Protein AF-A0A374NC74-F1 (afdb_monomer)

Mean predicted aligned error: 6.75 Å

Radius of gyration: 23.45 Å; Cα contacts (8 Å, |Δi|>4): 595; chains: 1; bounding box: 51×46×62 Å

Nearest PDB structures (foldseek):
  7z67-assembly1_A  TM=4.096E-01  e=2.623E+00  Arabidopsis thaliana
  4net-assembly2_B  TM=4.843E-01  e=3.697E+00  Acinetobacter baumannii
  7ns9-assembly1_A  TM=3.893E-01  e=3.491E+00  Sulfolobus acidocaldarius DSM 639
  4kr1-assembly1_A  TM=3.783E-01  e=2.941E+00  Saccharomyces cerevisiae S288C
  2y8f-assembly1_A  TM=3.890E-01  e=3.697E+00  Homo sapiens

Foldseek 3Di:
DDDPDDDPDPPPDPQKDKAWFDVSVLVLLLVVLVQQLPDPDQEAKFWDWPDDCPVVVPDPPSLVSNLVSLVSCVVVVHAYEYEDQLPDDLVSLVVVCVSCVVVVVSVRYFYWYAPDRPDQFKIWIWMADQQKIKIKIDGHVGRRGIMIMIGRDNVVSVVSVVVSVVVSVNIGGQWDKDFLVNLVVLVVVLQVCLPDDFEKEKEDLAFDLLLQDPVLLVVLCVVQVPDPVVSVVSVVVSVVVNVSVVSNLVHAAYEYEYADDDPVRCVVPWDFDLCLSNQDADTRTDDPVSRVVSVVSRVVVCVVRVRYHYDYDNDDPDNFWMWMAGPLAWIWIWGSHPRTMIIIGGPRSSNVSVVPDPDDDDDD

pLDDT: mean 88.92, std 13.49, range [28.23, 98.69]

Solvent-accessible surface area (backbone atoms only — not comparable to full-atom values): 20085 Å² total; per-residue (Å²): 136,86,82,80,81,74,82,92,64,90,78,77,68,70,58,53,50,81,30,65,15,54,72,31,47,57,50,50,52,51,51,50,38,51,43,42,57,74,38,91,58,75,52,55,31,41,35,38,49,62,58,81,57,69,76,53,65,69,41,93,55,53,56,61,56,48,51,51,38,51,51,47,35,52,73,73,65,32,40,34,40,39,39,40,62,78,94,54,59,70,69,58,50,49,58,46,48,69,64,43,52,70,55,43,68,69,73,42,46,50,52,24,26,60,86,64,80,79,58,86,57,61,28,45,32,42,37,31,35,72,46,29,25,36,40,32,42,30,43,58,97,39,51,65,72,16,43,31,41,40,35,51,44,68,71,58,32,52,53,48,42,54,54,48,51,57,51,51,72,65,34,40,75,51,48,50,78,39,42,71,94,35,51,67,64,50,53,51,50,59,60,59,49,42,78,55,90,53,50,31,43,30,44,36,49,46,80,63,64,62,41,51,51,71,69,59,50,50,55,43,39,57,76,60,67,54,53,72,69,61,49,50,54,53,50,55,48,37,55,51,48,31,53,43,50,52,52,30,46,73,82,31,42,40,38,41,30,36,56,71,74,54,73,69,54,35,71,77,50,73,55,44,62,72,42,30,87,77,48,54,73,72,86,44,56,57,53,75,69,56,46,51,55,39,49,51,39,39,60,50,48,38,78,72,34,91,37,40,44,77,46,87,35,86,71,65,77,41,79,47,40,29,40,40,33,38,63,100,61,36,30,39,42,32,31,48,48,70,70,32,39,34,39,40,30,60,48,65,70,62,37,51,50,65,76,66,58,75,84,67,90,66,91,126

Sequence (364 aa):
MIELKVPTAPFQFPGSKNYFGLKEMMNSELDFLKATVLSKSQEDVIMYSDMPIEEMAKDSDFPKKWMFGMACMLKKGLHLHQIHQIDRPFAEMMLGLESWIPMYMTGQISPYYLKESTGQTFMHLLKVSGAAALQGEAIYGHHTQGRYYLTKHKTEISYYKEMAELLLEKASPLMEIFRGNAAIPYHAFLQADTKTNGKRYHILSALPLHTLNSSLLEDILNQNQINKEDAQKIKAYIDKKSAQIQQILSHDMITEEFPILSKEEFSRFPIALPLSDIFYEKNIYYTWEMYKQHLESTLNYEKIHQNYCIKQNQQSAFRNIQIRIHEKKWVLVSKNRTPAIHFLIRHPKMRNAFENIIIPIVEF

Organism: NCBI:txid39488

Structure (mmCIF, N/CA/C/O backbone):
data_AF-A0A374NC74-F1
#
_entry.id   AF-A0A374NC74-F1
#
loop_
_atom_site.group_PDB
_atom_site.id
_atom_site.type_symbol
_atom_site.label_atom_id
_atom_site.label_alt_id
_atom_site.label_comp_id
_atom_site.label_asym_id
_atom_site.label_entity_id
_atom_site.label_seq_id
_atom_site.pdbx_PDB_ins_code
_atom_site.Cartn_x
_atom_site.Cartn_y
_atom_site.Cartn_z
_atom_site.occupancy
_atom_site.B_iso_or_equiv
_atom_site.auth_seq_id
_atom_site.auth_comp_id
_atom_site.auth_asym_id
_atom_site.auth_atom_id
_atom_site.pdbx_PDB_model_num
ATOM 1 N N . MET A 1 1 ? 26.696 24.970 2.485 1.00 35.53 1 MET A N 1
ATOM 2 C CA . MET A 1 1 ? 26.101 25.042 1.134 1.00 35.53 1 MET A CA 1
ATOM 3 C C . MET A 1 1 ? 27.016 24.277 0.199 1.00 35.53 1 MET A C 1
ATOM 5 O O . MET A 1 1 ? 28.166 24.667 0.075 1.00 35.53 1 MET A O 1
ATOM 9 N N . ILE A 1 2 ? 26.563 23.152 -0.354 1.00 34.91 2 ILE A N 1
ATOM 10 C CA . ILE A 1 2 ? 27.331 22.408 -1.360 1.00 34.91 2 ILE A CA 1
ATOM 11 C C . ILE A 1 2 ? 26.842 22.906 -2.717 1.00 34.91 2 ILE A C 1
ATOM 13 O O . ILE A 1 2 ? 25.676 22.732 -3.067 1.00 34.91 2 ILE A O 1
ATOM 17 N N . GLU A 1 3 ? 27.722 23.601 -3.424 1.00 34.88 3 GLU A N 1
ATOM 18 C CA . GLU A 1 3 ? 27.471 24.185 -4.735 1.00 34.88 3 GLU A CA 1
ATOM 19 C C . GLU A 1 3 ? 27.446 23.058 -5.784 1.00 34.88 3 GLU A C 1
ATOM 21 O O . GLU A 1 3 ? 28.474 22.489 -6.153 1.00 34.88 3 GLU A O 1
ATOM 26 N N . LEU A 1 4 ? 26.248 22.670 -6.227 1.00 37.00 4 LEU A N 1
ATOM 27 C CA . LEU A 1 4 ? 26.061 21.697 -7.304 1.00 37.00 4 LEU A CA 1
ATOM 28 C C . LEU A 1 4 ? 26.409 22.362 -8.641 1.00 37.00 4 LEU A C 1
ATOM 30 O O . LEU A 1 4 ? 25.586 23.062 -9.230 1.00 37.00 4 LEU A O 1
ATOM 34 N N . LYS A 1 5 ? 27.631 22.135 -9.136 1.00 40.09 5 LYS A N 1
ATOM 35 C CA . LYS A 1 5 ? 28.013 22.510 -10.504 1.00 40.09 5 LYS A CA 1
ATOM 36 C C . LYS A 1 5 ? 27.177 21.712 -11.506 1.00 40.09 5 LYS A C 1
ATOM 38 O O . LYS A 1 5 ? 27.385 20.514 -11.693 1.00 40.09 5 LYS A O 1
ATOM 43 N N . VAL A 1 6 ? 26.240 22.392 -12.159 1.00 46.38 6 VAL A N 1
ATOM 44 C CA . VAL A 1 6 ? 25.500 21.868 -13.311 1.00 46.38 6 VAL A CA 1
ATOM 45 C C . VAL A 1 6 ? 26.457 21.826 -14.512 1.00 46.38 6 VAL A C 1
ATOM 47 O O . VAL A 1 6 ? 27.043 22.859 -14.837 1.00 46.38 6 VAL A O 1
ATOM 50 N N . PRO A 1 7 ? 26.656 20.676 -15.184 1.00 48.62 7 PRO A N 1
ATOM 51 C CA . PRO A 1 7 ? 27.497 20.614 -16.376 1.00 48.62 7 PRO A CA 1
ATOM 52 C C . PRO A 1 7 ? 26.884 21.435 -17.521 1.00 48.62 7 PRO A C 1
ATOM 54 O O . PRO A 1 7 ? 25.725 21.236 -17.878 1.00 48.62 7 PRO A O 1
ATOM 57 N N . THR A 1 8 ? 27.668 22.340 -18.109 1.00 50.34 8 THR A N 1
ATOM 58 C CA . THR A 1 8 ? 27.262 23.310 -19.148 1.00 50.34 8 THR A CA 1
ATOM 59 C C . THR A 1 8 ? 27.652 22.915 -20.583 1.00 50.34 8 THR A C 1
ATOM 61 O O . THR A 1 8 ? 27.642 23.757 -21.475 1.00 50.34 8 THR A O 1
ATOM 64 N N . ALA A 1 9 ? 27.951 21.640 -20.850 1.00 45.94 9 ALA A N 1
ATOM 65 C CA . ALA A 1 9 ? 28.202 21.124 -22.204 1.00 45.94 9 ALA A CA 1
ATOM 66 C C . ALA A 1 9 ? 27.127 20.095 -22.603 1.00 45.94 9 ALA A C 1
ATOM 68 O O . ALA A 1 9 ? 26.648 19.367 -21.726 1.00 45.94 9 ALA A O 1
ATOM 69 N N . PRO A 1 10 ? 26.739 19.984 -23.891 1.00 44.69 10 PRO A N 1
ATOM 70 C CA . PRO A 1 10 ? 25.761 18.995 -24.316 1.00 44.69 10 PRO A CA 1
ATOM 71 C C . PRO A 1 10 ? 26.399 17.607 -24.233 1.00 44.69 10 PRO A C 1
ATOM 73 O O . PRO A 1 10 ? 27.037 17.137 -25.170 1.00 44.69 10 PRO A O 1
ATOM 76 N N . PHE A 1 11 ? 26.238 16.931 -23.097 1.00 46.72 11 PHE A N 1
ATOM 77 C CA . PHE A 1 11 ? 26.475 15.497 -23.020 1.00 46.72 11 PHE A CA 1
ATOM 78 C C . PHE A 1 11 ? 25.430 14.812 -23.907 1.00 46.72 11 PHE A C 1
ATOM 80 O O . PHE A 1 11 ? 24.295 14.578 -23.485 1.00 46.72 11 PHE A O 1
ATOM 87 N N . GLN A 1 12 ? 25.797 14.500 -25.151 1.00 49.44 12 GLN A N 1
ATOM 88 C CA . GLN A 1 12 ? 25.076 13.496 -25.922 1.00 49.44 12 GLN A CA 1
ATOM 89 C C . GLN A 1 12 ? 25.346 12.149 -25.255 1.00 49.44 12 GLN A C 1
ATOM 91 O O . GLN A 1 12 ? 26.359 11.498 -25.493 1.00 49.44 12 GLN A O 1
ATOM 96 N N . PHE A 1 13 ? 24.443 11.749 -24.362 1.00 53.69 13 PHE A N 1
ATOM 97 C CA . PHE A 1 13 ? 24.359 10.349 -23.975 1.00 53.69 13 PHE A CA 1
ATOM 98 C C . PHE A 1 13 ? 24.120 9.526 -25.247 1.00 53.69 13 PHE A C 1
ATOM 100 O O . PHE A 1 13 ? 23.326 9.968 -26.084 1.00 53.69 13 PHE A O 1
ATOM 107 N N . PRO A 1 14 ? 24.768 8.359 -25.405 1.00 69.12 14 PRO A N 1
ATOM 108 C CA . PRO A 1 14 ? 24.503 7.501 -26.549 1.00 69.12 14 PRO A CA 1
ATOM 109 C C . PRO A 1 14 ? 22.994 7.230 -26.640 1.00 69.12 14 PRO A C 1
ATOM 111 O O . PRO A 1 14 ? 22.316 7.073 -25.618 1.00 69.12 14 PRO A O 1
ATOM 114 N N . GLY A 1 15 ? 22.464 7.264 -27.867 1.00 85.62 15 GLY A N 1
ATOM 115 C CA . GLY A 1 15 ? 21.032 7.097 -28.132 1.00 85.62 15 GLY A CA 1
ATOM 116 C C . GLY A 1 15 ? 20.505 5.733 -27.681 1.00 85.62 15 GLY A C 1
ATOM 117 O O . GLY A 1 15 ? 19.337 5.625 -27.320 1.00 85.62 15 GLY A O 1
ATOM 118 N N . SER A 1 16 ? 21.387 4.735 -27.601 1.00 93.88 16 SER A N 1
ATOM 119 C CA . SER A 1 16 ? 21.132 3.422 -27.020 1.00 93.88 16 SER A CA 1
ATOM 120 C C . SER A 1 16 ? 22.354 2.870 -26.277 1.00 93.88 16 SER A C 1
ATOM 122 O O . SER A 1 16 ? 23.475 3.354 -26.456 1.00 93.88 16 SER A O 1
ATOM 124 N N . LYS A 1 17 ? 22.156 1.861 -25.423 1.00 96.94 17 LYS A N 1
ATOM 125 C CA . LYS A 1 17 ? 23.233 1.132 -24.738 1.00 96.94 17 LYS A CA 1
ATOM 126 C C . LYS A 1 17 ? 22.804 -0.301 -24.409 1.00 96.94 17 LYS A C 1
ATOM 128 O O . LYS A 1 17 ? 21.696 -0.517 -23.927 1.00 96.94 17 LYS A O 1
ATOM 133 N N . ASN A 1 18 ? 23.706 -1.260 -24.634 1.00 97.00 18 ASN A N 1
ATOM 134 C CA . ASN A 1 18 ? 23.571 -2.636 -24.149 1.00 97.00 18 ASN A CA 1
ATOM 135 C C . ASN A 1 18 ? 24.323 -2.814 -22.822 1.00 97.00 18 ASN A C 1
ATOM 137 O O . ASN A 1 18 ? 25.400 -2.250 -22.622 1.00 97.00 18 ASN A O 1
ATOM 141 N N . TYR A 1 19 ? 23.749 -3.627 -21.949 1.00 97.12 19 TYR A N 1
ATOM 142 C CA . TYR A 1 19 ? 24.188 -3.947 -20.598 1.00 97.12 19 TYR A CA 1
ATOM 143 C C . TYR A 1 19 ? 24.186 -5.472 -20.464 1.00 97.12 19 TYR A C 1
ATOM 145 O O . TYR A 1 19 ? 23.255 -6.126 -20.937 1.00 97.12 19 TYR A O 1
ATOM 153 N N . PHE A 1 20 ? 25.212 -6.041 -19.830 1.00 96.50 20 PHE A N 1
ATOM 154 C CA . PHE A 1 20 ? 25.378 -7.491 -19.720 1.00 96.50 20 PHE A CA 1
ATOM 155 C C . PHE A 1 20 ? 25.641 -7.912 -18.274 1.00 96.50 20 PHE A C 1
ATOM 157 O O . PHE A 1 20 ? 26.571 -7.428 -17.627 1.00 96.50 20 PHE A O 1
ATOM 164 N N . GLY A 1 21 ? 24.823 -8.840 -17.788 1.00 94.06 21 GLY A N 1
ATOM 165 C CA . GLY A 1 21 ? 24.894 -9.402 -16.446 1.00 94.06 21 GLY A CA 1
ATOM 166 C C . GLY A 1 21 ? 24.289 -8.532 -15.343 1.00 94.06 21 GLY A C 1
ATOM 167 O O . GLY A 1 21 ? 23.806 -7.423 -15.567 1.00 94.06 21 GLY A O 1
ATOM 168 N N . LEU A 1 22 ? 24.302 -9.067 -14.119 1.00 90.12 22 LEU A N 1
ATOM 169 C CA . LEU A 1 22 ? 23.530 -8.547 -12.983 1.00 90.12 22 LEU A CA 1
ATOM 170 C C . LEU A 1 22 ? 23.907 -7.108 -12.587 1.00 90.12 22 LEU A C 1
ATOM 172 O O . LEU A 1 22 ? 23.036 -6.272 -12.359 1.00 90.12 22 LEU A O 1
ATOM 176 N N . LYS A 1 23 ? 25.206 -6.792 -12.526 1.00 91.88 23 LYS A N 1
ATOM 177 C CA . LYS A 1 23 ? 25.661 -5.438 -12.170 1.00 91.88 23 LYS A CA 1
ATOM 178 C C . LYS A 1 23 ? 25.217 -4.405 -13.204 1.00 91.88 23 LYS A C 1
ATOM 180 O O . LYS A 1 23 ? 24.776 -3.314 -12.851 1.00 91.88 23 LYS A O 1
ATOM 185 N N . GLU A 1 24 ? 25.301 -4.758 -14.482 1.00 94.12 24 GLU A N 1
ATOM 186 C CA . GLU A 1 24 ? 24.885 -3.864 -15.555 1.00 94.12 24 GLU A CA 1
ATOM 187 C C . GLU A 1 24 ? 23.358 -3.784 -15.683 1.00 94.12 24 GLU A C 1
ATOM 189 O O . GLU A 1 24 ? 22.857 -2.727 -16.055 1.00 94.12 24 GLU A O 1
ATOM 194 N N . MET A 1 25 ? 22.601 -4.810 -15.272 1.00 93.62 25 MET A N 1
ATOM 195 C CA . MET A 1 25 ? 21.148 -4.698 -15.086 1.00 93.62 25 MET A CA 1
ATOM 196 C C . MET A 1 25 ? 20.804 -3.560 -14.119 1.00 93.62 25 MET A C 1
ATOM 198 O O . MET A 1 25 ? 20.012 -2.681 -14.459 1.00 93.62 25 MET A O 1
ATOM 202 N N . MET A 1 26 ? 21.441 -3.531 -12.943 1.00 94.62 26 MET A N 1
ATOM 203 C CA . MET A 1 26 ? 21.246 -2.468 -11.951 1.00 94.62 26 MET A CA 1
ATOM 204 C C . MET A 1 26 ? 21.615 -1.089 -12.515 1.00 94.62 26 MET A C 1
ATOM 206 O O . MET A 1 26 ? 20.884 -0.119 -12.323 1.00 94.62 26 MET A O 1
ATOM 210 N N . ASN A 1 27 ? 22.709 -0.987 -13.272 1.00 95.69 27 ASN A N 1
ATOM 211 C CA . ASN A 1 27 ? 23.073 0.268 -13.937 1.00 95.69 27 ASN A CA 1
ATOM 212 C C . ASN A 1 27 ? 22.037 0.686 -14.996 1.00 95.69 27 ASN A C 1
ATOM 214 O O . ASN A 1 27 ? 21.715 1.869 -15.094 1.00 95.69 27 ASN A O 1
ATOM 218 N N . SER A 1 28 ? 21.480 -0.266 -15.749 1.00 96.56 28 SER A N 1
ATOM 219 C CA . SER A 1 28 ? 20.457 0.000 -16.769 1.00 96.56 28 SER A CA 1
ATOM 220 C C . SER A 1 28 ? 19.153 0.536 -16.166 1.00 96.56 28 SER A C 1
ATOM 222 O O . SER A 1 28 ? 18.576 1.488 -16.691 1.00 96.56 28 SER A O 1
ATOM 224 N N . GLU A 1 29 ? 18.747 0.003 -15.011 1.00 96.88 29 GLU A N 1
ATOM 225 C CA . GLU A 1 29 ? 17.622 0.484 -14.202 1.00 96.88 29 GLU A CA 1
ATOM 226 C C . GLU A 1 29 ? 17.827 1.946 -13.779 1.00 96.88 29 GLU A C 1
ATOM 228 O O . GLU A 1 29 ? 16.956 2.795 -13.979 1.00 96.88 29 GLU A O 1
ATOM 233 N N . LEU A 1 30 ? 19.010 2.275 -13.246 1.00 97.25 30 LEU A N 1
ATOM 234 C CA . LEU A 1 30 ? 19.334 3.642 -12.827 1.00 97.25 30 LEU A CA 1
ATOM 235 C C . LEU A 1 30 ? 19.409 4.613 -14.014 1.00 97.25 30 LEU A C 1
ATOM 237 O O . LEU A 1 30 ? 18.946 5.752 -13.906 1.00 97.25 30 LEU A O 1
ATOM 241 N N . ASP A 1 31 ? 19.950 4.176 -15.152 1.00 97.69 31 ASP A N 1
ATOM 242 C CA . ASP A 1 31 ? 20.018 4.987 -16.369 1.00 97.69 31 ASP A CA 1
ATOM 243 C C . ASP A 1 31 ? 18.621 5.244 -16.966 1.00 97.69 31 ASP A C 1
ATOM 245 O O . ASP A 1 31 ? 18.346 6.365 -17.413 1.00 97.69 31 ASP A O 1
ATOM 249 N N . PHE A 1 32 ? 17.712 4.262 -16.910 1.00 98.38 32 PHE A N 1
ATOM 250 C CA . PHE A 1 32 ? 16.302 4.431 -17.277 1.00 98.38 32 PHE A CA 1
ATOM 251 C C . PHE A 1 32 ? 15.594 5.452 -16.376 1.00 98.38 32 PHE A C 1
ATOM 253 O O . PHE A 1 32 ? 14.960 6.389 -16.877 1.00 98.38 32 PHE A O 1
ATOM 260 N N . LEU A 1 33 ? 15.744 5.323 -15.051 1.00 97.81 33 LEU A N 1
ATOM 261 C CA . LEU A 1 33 ? 15.176 6.266 -14.080 1.00 97.81 33 LEU A CA 1
ATOM 262 C C . LEU A 1 33 ? 15.699 7.684 -14.333 1.00 97.81 33 LEU A C 1
ATOM 264 O O . LEU A 1 33 ? 14.922 8.634 -14.431 1.00 97.81 33 LEU A O 1
ATOM 268 N N . LYS A 1 34 ? 17.014 7.832 -14.521 1.00 97.19 34 LYS A N 1
ATOM 269 C CA . LYS A 1 34 ? 17.653 9.119 -14.814 1.00 97.19 34 LYS A CA 1
ATOM 270 C C . LYS A 1 34 ? 17.132 9.737 -16.112 1.00 97.19 34 LYS A C 1
ATOM 272 O O . LYS A 1 34 ? 16.822 10.928 -16.128 1.00 97.19 34 LYS A O 1
ATOM 277 N N . ALA A 1 35 ? 17.018 8.959 -17.188 1.00 97.12 35 ALA A N 1
ATOM 278 C CA . ALA A 1 35 ? 16.490 9.442 -18.465 1.00 97.12 35 ALA A CA 1
ATOM 279 C C . ALA A 1 35 ? 15.035 9.925 -18.337 1.00 97.12 35 ALA A C 1
ATOM 281 O O . ALA A 1 35 ? 14.690 10.998 -18.837 1.00 97.12 35 ALA A O 1
ATOM 282 N N . THR A 1 36 ? 14.210 9.169 -17.616 1.00 97.75 36 THR A N 1
ATOM 283 C CA . THR A 1 36 ? 12.792 9.475 -17.393 1.00 97.75 36 THR A CA 1
ATOM 284 C C . THR A 1 36 ? 12.602 10.729 -16.533 1.00 97.75 36 THR A C 1
ATOM 286 O O . THR A 1 36 ? 11.820 11.620 -16.883 1.00 97.75 36 THR A O 1
ATOM 289 N N . VAL A 1 37 ? 13.361 10.852 -15.440 1.00 97.06 37 VAL A N 1
ATOM 290 C CA . VAL A 1 37 ? 13.286 11.995 -14.517 1.00 97.06 37 VAL A CA 1
ATOM 291 C C . VAL A 1 37 ? 13.775 13.289 -15.173 1.00 97.06 37 VAL A C 1
ATOM 293 O O . VAL A 1 37 ? 13.119 14.318 -15.030 1.00 97.06 37 VAL A O 1
ATOM 296 N N . LEU A 1 38 ? 14.890 13.254 -15.913 1.00 95.12 38 LEU A N 1
ATOM 297 C CA . LEU A 1 38 ? 15.486 14.453 -16.526 1.00 95.12 38 LEU A CA 1
ATOM 298 C C . LEU A 1 38 ? 14.753 14.938 -17.786 1.00 95.12 38 LEU A C 1
ATOM 300 O O . LEU A 1 38 ? 14.958 16.071 -18.221 1.00 95.12 38 LEU A O 1
ATOM 304 N N . SER A 1 39 ? 13.922 14.093 -18.396 1.00 95.81 39 SER A N 1
ATOM 305 C CA . SER A 1 39 ? 13.136 14.464 -19.572 1.00 95.81 39 SER A CA 1
ATOM 306 C C . SER A 1 39 ? 12.041 15.483 -19.241 1.00 95.81 39 SER A C 1
ATOM 308 O O . SER A 1 39 ? 11.555 15.553 -18.115 1.00 95.81 39 SER A O 1
ATOM 310 N N . LYS A 1 40 ? 11.588 16.234 -20.252 1.00 94.81 40 LYS A N 1
ATOM 311 C CA . LYS A 1 40 ? 10.403 17.103 -20.157 1.00 94.81 40 LYS A CA 1
ATOM 312 C C . LYS A 1 40 ? 9.077 16.351 -20.323 1.00 94.81 40 LYS A C 1
ATOM 314 O O . LYS A 1 40 ? 8.037 16.934 -20.043 1.00 94.81 40 LYS A O 1
ATOM 319 N N . SER A 1 41 ? 9.102 15.099 -20.795 1.00 96.06 41 SER A N 1
ATOM 320 C CA . SER A 1 41 ? 7.875 14.313 -20.991 1.00 96.06 41 SER A CA 1
ATOM 321 C C . SER A 1 41 ? 7.160 14.074 -19.658 1.00 96.06 41 SER A C 1
ATOM 323 O O . SER A 1 41 ? 7.822 13.831 -18.645 1.00 96.06 41 SER A O 1
ATOM 325 N N . GLN A 1 42 ? 5.830 14.156 -19.692 1.00 96.44 42 GLN A N 1
ATOM 326 C CA . GLN A 1 42 ? 4.914 13.868 -18.584 1.00 96.44 42 GLN A CA 1
ATOM 327 C C . GLN A 1 42 ? 4.040 12.640 -18.868 1.00 96.44 42 GLN A C 1
ATOM 329 O O . GLN A 1 42 ? 3.015 12.450 -18.226 1.00 96.44 42 GLN A O 1
ATOM 334 N N . GLU A 1 43 ? 4.411 11.840 -19.869 1.00 97.38 43 GLU A N 1
ATOM 335 C CA . GLU A 1 43 ? 3.706 10.598 -20.171 1.00 97.38 43 GLU A CA 1
ATOM 336 C C . GLU A 1 43 ? 3.885 9.574 -19.049 1.00 97.38 43 GLU A C 1
ATOM 338 O O . GLU A 1 43 ? 4.958 9.490 -18.439 1.00 97.38 43 GLU A O 1
ATOM 343 N N . ASP A 1 44 ? 2.840 8.778 -18.834 1.00 97.62 44 ASP A N 1
ATOM 344 C CA . ASP A 1 44 ? 2.839 7.647 -17.914 1.00 97.62 44 ASP A CA 1
ATOM 345 C C . ASP A 1 44 ? 3.997 6.681 -18.193 1.00 97.62 44 ASP A C 1
ATOM 347 O O . ASP A 1 44 ? 4.502 6.552 -19.315 1.00 97.62 44 ASP A O 1
ATOM 351 N N . VAL A 1 45 ? 4.401 5.964 -17.148 1.00 98.62 45 VAL A N 1
ATOM 352 C CA . VAL A 1 45 ? 5.443 4.941 -17.225 1.00 98.62 45 VAL A CA 1
ATOM 353 C C . VAL A 1 45 ? 4.805 3.573 -17.038 1.00 98.62 45 VAL A C 1
ATOM 355 O O . VAL A 1 45 ? 4.116 3.348 -16.044 1.00 98.62 45 VAL A O 1
ATOM 358 N N . ILE A 1 46 ? 5.068 2.641 -17.949 1.00 98.69 46 ILE A N 1
ATOM 359 C CA . ILE A 1 46 ? 4.644 1.241 -17.819 1.00 98.69 46 ILE A CA 1
ATOM 360 C C . ILE A 1 46 ? 5.873 0.400 -17.490 1.00 98.69 46 ILE A C 1
ATOM 362 O O . ILE A 1 46 ? 6.911 0.524 -18.143 1.00 98.69 46 ILE A O 1
ATOM 366 N N . MET A 1 47 ? 5.777 -0.438 -16.460 1.00 97.94 47 MET A N 1
ATOM 367 C CA . MET A 1 47 ? 6.884 -1.262 -15.983 1.00 97.94 47 MET A CA 1
ATOM 368 C C . MET A 1 47 ? 6.443 -2.700 -15.740 1.00 97.94 47 MET A C 1
ATOM 370 O O . MET A 1 47 ? 5.455 -2.952 -15.056 1.00 97.94 47 MET A O 1
ATOM 374 N N . TYR A 1 48 ? 7.244 -3.638 -16.223 1.00 95.81 48 TYR A N 1
ATOM 375 C CA . TYR A 1 48 ? 7.138 -5.067 -15.982 1.00 95.81 48 TYR A CA 1
ATOM 376 C C . TYR A 1 48 ? 8.536 -5.656 -15.767 1.00 95.81 48 TYR A C 1
ATOM 378 O O . TYR A 1 48 ? 9.500 -5.265 -16.432 1.00 95.81 48 TYR A O 1
ATOM 386 N N . SER A 1 49 ? 8.649 -6.586 -14.822 1.00 91.69 49 SER A N 1
ATOM 387 C CA . SER A 1 49 ? 9.852 -7.395 -14.637 1.00 91.69 49 SER A CA 1
ATOM 388 C C . SER A 1 49 ? 9.517 -8.681 -13.884 1.00 91.69 49 SER A C 1
ATOM 390 O O . SER A 1 49 ? 8.977 -8.643 -12.771 1.00 91.69 49 SER A O 1
ATOM 392 N N . ASP A 1 50 ? 9.880 -9.817 -14.467 1.00 89.31 50 ASP A N 1
ATOM 393 C CA . ASP A 1 50 ? 9.949 -11.113 -13.779 1.00 89.31 50 ASP A CA 1
ATOM 394 C C . ASP A 1 50 ? 11.400 -11.478 -13.397 1.00 89.31 50 ASP A C 1
ATOM 396 O O . ASP A 1 50 ? 11.655 -12.572 -12.897 1.00 89.31 50 ASP A O 1
ATOM 400 N N . MET A 1 51 ? 12.343 -10.534 -13.538 1.00 87.69 51 MET A N 1
ATOM 401 C CA . MET A 1 51 ? 13.729 -10.721 -13.106 1.00 87.69 51 MET A CA 1
ATOM 402 C C . MET A 1 51 ? 13.809 -10.914 -11.574 1.00 87.69 51 MET A C 1
ATOM 404 O O . MET A 1 51 ? 12.992 -10.335 -10.835 1.00 87.69 51 MET A O 1
ATOM 408 N N . PRO A 1 52 ? 14.776 -11.701 -11.060 1.00 79.38 52 PRO A N 1
ATOM 409 C CA . PRO A 1 52 ? 14.960 -11.911 -9.625 1.00 79.38 52 PRO A CA 1
ATOM 410 C C . PRO A 1 52 ? 15.399 -10.624 -8.924 1.00 79.38 52 PRO A C 1
ATOM 412 O O . PRO A 1 52 ? 16.331 -9.955 -9.372 1.00 79.38 52 PRO A O 1
ATOM 415 N N . ILE A 1 53 ? 14.744 -10.292 -7.811 1.00 78.38 53 ILE A N 1
ATOM 416 C CA . ILE A 1 53 ? 15.030 -9.069 -7.041 1.00 78.38 53 ILE A CA 1
ATOM 417 C C . ILE A 1 53 ? 15.945 -9.317 -5.837 1.00 78.38 53 ILE A C 1
ATOM 419 O O . ILE A 1 53 ? 16.574 -8.376 -5.359 1.00 78.38 53 ILE A O 1
ATOM 423 N N . GLU A 1 54 ? 16.060 -10.563 -5.361 1.00 78.75 54 GLU A N 1
ATOM 424 C CA . GLU A 1 54 ? 16.845 -10.899 -4.162 1.00 78.75 54 GLU A CA 1
ATOM 425 C C . GLU A 1 54 ? 18.319 -10.521 -4.314 1.00 78.75 54 GLU A C 1
ATOM 427 O O . GLU A 1 54 ? 18.892 -9.885 -3.434 1.00 78.75 54 GLU A O 1
ATOM 432 N N . GLU A 1 55 ? 18.934 -10.853 -5.453 1.00 79.56 55 GLU A N 1
ATOM 433 C CA . GLU A 1 55 ? 20.344 -10.536 -5.700 1.00 79.56 55 GLU A CA 1
ATOM 434 C C . GLU A 1 55 ? 20.591 -9.025 -5.825 1.00 79.56 55 GLU A C 1
ATOM 436 O O . GLU A 1 55 ? 21.635 -8.532 -5.407 1.00 79.56 55 GLU A O 1
ATOM 441 N N . MET A 1 56 ? 19.617 -8.264 -6.337 1.00 81.38 56 MET A N 1
ATOM 442 C CA . MET A 1 56 ? 19.696 -6.798 -6.398 1.00 81.38 56 MET A CA 1
ATOM 443 C C . MET A 1 56 ? 19.554 -6.170 -5.007 1.00 81.38 56 MET A C 1
ATOM 445 O O . MET A 1 56 ? 20.183 -5.154 -4.718 1.00 81.38 56 MET A O 1
ATOM 449 N N . ALA A 1 57 ? 18.729 -6.769 -4.143 1.00 80.56 57 ALA A N 1
ATOM 450 C CA . ALA A 1 57 ? 18.497 -6.301 -2.780 1.00 80.56 57 ALA A CA 1
ATOM 451 C C . ALA A 1 57 ? 19.720 -6.488 -1.864 1.00 80.56 57 ALA A C 1
ATOM 453 O O . ALA A 1 57 ? 19.834 -5.787 -0.860 1.00 80.56 57 ALA A O 1
ATOM 454 N N . LYS A 1 58 ? 20.647 -7.394 -2.212 1.00 85.38 58 LYS A N 1
ATOM 455 C CA . LYS A 1 58 ? 21.921 -7.587 -1.495 1.00 85.38 58 LYS A CA 1
ATOM 456 C C . LYS A 1 58 ? 22.930 -6.458 -1.735 1.00 85.38 58 LYS A C 1
ATOM 458 O O . LYS A 1 58 ? 23.865 -6.313 -0.949 1.00 85.38 58 LYS A O 1
ATOM 463 N N . ASP A 1 59 ? 22.777 -5.673 -2.801 1.00 89.38 59 ASP A N 1
ATOM 464 C CA . ASP A 1 59 ? 23.633 -4.511 -3.045 1.00 89.38 59 ASP A CA 1
ATOM 465 C C . ASP A 1 59 ? 23.303 -3.390 -2.043 1.00 89.38 59 ASP A C 1
ATOM 467 O O . ASP A 1 59 ? 22.147 -3.010 -1.856 1.00 89.38 59 ASP A O 1
ATOM 471 N N . SER A 1 60 ? 24.322 -2.839 -1.381 1.00 87.62 60 SER A N 1
ATOM 472 C CA . SER A 1 60 ? 24.144 -1.864 -0.295 1.00 87.62 60 SER A CA 1
ATOM 473 C C . SER A 1 60 ? 23.647 -0.485 -0.753 1.00 87.62 60 SER A C 1
ATOM 475 O O . SER A 1 60 ? 23.162 0.314 0.062 1.00 87.62 60 SER A O 1
ATOM 477 N N . ASP A 1 61 ? 23.804 -0.185 -2.041 1.00 91.12 61 ASP A N 1
ATOM 478 C CA . ASP A 1 61 ? 23.630 1.137 -2.635 1.00 91.12 61 ASP A CA 1
ATOM 479 C C . ASP A 1 61 ? 22.453 1.191 -3.609 1.00 91.12 61 ASP A C 1
ATOM 481 O O . ASP A 1 61 ? 21.731 2.195 -3.665 1.00 91.12 61 ASP A O 1
ATOM 485 N N . PHE A 1 62 ? 22.280 0.144 -4.412 1.00 91.62 62 PHE A N 1
ATOM 486 C CA . PHE A 1 62 ? 21.312 0.111 -5.498 1.00 91.62 62 PHE A CA 1
ATOM 487 C C . PHE A 1 62 ? 19.869 0.340 -5.021 1.00 91.62 62 PHE A C 1
ATOM 489 O O . PHE A 1 62 ? 19.241 1.251 -5.568 1.00 91.62 62 PHE A O 1
ATOM 496 N N . PRO A 1 63 ? 19.343 -0.340 -3.977 1.00 88.19 63 PRO A N 1
ATOM 497 C CA . PRO A 1 63 ? 17.973 -0.117 -3.510 1.00 88.19 63 PRO A CA 1
ATOM 498 C C . PRO A 1 63 ? 17.700 1.343 -3.128 1.00 88.19 63 PRO A C 1
ATOM 500 O O . PRO A 1 63 ? 16.646 1.888 -3.455 1.00 88.19 63 PRO A O 1
ATOM 503 N N . LYS A 1 64 ? 18.679 2.025 -2.515 1.00 89.81 64 LYS A N 1
ATOM 504 C CA . LYS A 1 64 ? 18.567 3.445 -2.133 1.00 89.81 64 LYS A CA 1
ATOM 505 C C . LYS A 1 64 ? 18.497 4.350 -3.363 1.00 89.81 64 LYS A C 1
ATOM 507 O O . LYS A 1 64 ? 17.656 5.246 -3.424 1.00 89.81 64 LYS A O 1
ATOM 512 N N . LYS A 1 65 ? 19.362 4.112 -4.355 1.00 94.06 65 LYS A N 1
ATOM 513 C CA . LYS A 1 65 ? 19.395 4.878 -5.616 1.00 94.06 65 LYS A CA 1
ATOM 514 C C . LYS A 1 65 ? 18.133 4.641 -6.446 1.00 94.06 65 LYS A C 1
ATOM 516 O O . LYS A 1 65 ? 17.572 5.593 -6.986 1.00 94.06 65 LYS A O 1
ATOM 521 N N . TRP A 1 66 ? 17.669 3.396 -6.505 1.00 93.19 66 TRP A N 1
ATOM 522 C CA . TRP A 1 66 ? 16.447 3.013 -7.202 1.00 93.19 66 TRP A CA 1
ATOM 523 C C . TRP A 1 66 ? 15.216 3.659 -6.557 1.00 93.19 66 TRP A C 1
ATOM 525 O O . TRP A 1 66 ? 14.450 4.338 -7.241 1.00 93.19 66 TRP A O 1
ATOM 535 N N . MET A 1 67 ? 15.088 3.566 -5.227 1.00 90.25 67 MET A N 1
ATOM 536 C CA . MET A 1 67 ? 14.007 4.205 -4.468 1.00 90.25 67 MET A CA 1
ATOM 537 C C . MET A 1 67 ? 14.004 5.727 -4.652 1.00 90.25 67 MET A C 1
ATOM 539 O O . MET A 1 67 ? 12.951 6.330 -4.854 1.00 90.25 67 MET A O 1
ATOM 543 N N . PHE A 1 68 ? 15.181 6.360 -4.648 1.00 92.25 68 PHE A N 1
ATOM 544 C CA . PHE A 1 68 ? 15.305 7.788 -4.934 1.00 92.25 68 PHE A CA 1
ATOM 545 C C . PHE A 1 68 ? 14.815 8.139 -6.347 1.00 92.25 68 PHE A C 1
ATOM 547 O O . PHE A 1 68 ? 14.051 9.090 -6.510 1.00 92.25 68 PHE A O 1
ATOM 554 N N . GLY A 1 69 ? 15.193 7.360 -7.365 1.00 95.00 69 GLY A N 1
ATOM 555 C CA . GLY A 1 69 ? 14.728 7.568 -8.738 1.00 95.00 69 GLY A CA 1
ATOM 556 C C . GLY A 1 69 ? 13.212 7.408 -8.886 1.00 95.00 69 GLY A C 1
ATOM 557 O O . GLY A 1 69 ? 12.567 8.261 -9.498 1.00 95.00 69 GLY A O 1
ATOM 558 N N . MET A 1 70 ? 12.629 6.384 -8.259 1.00 94.62 70 MET A N 1
ATOM 559 C CA . MET A 1 70 ? 11.175 6.198 -8.176 1.00 94.62 70 MET A CA 1
ATOM 560 C C . MET A 1 70 ? 10.489 7.396 -7.514 1.00 94.62 70 MET A C 1
ATOM 562 O O . MET A 1 70 ? 9.562 7.973 -8.083 1.00 94.62 70 MET A O 1
ATOM 566 N N . ALA A 1 71 ? 10.989 7.843 -6.359 1.00 92.06 71 ALA A N 1
ATOM 567 C CA . ALA A 1 71 ? 10.470 9.021 -5.670 1.00 92.06 71 ALA A CA 1
ATOM 568 C C . ALA A 1 71 ? 10.567 10.291 -6.533 1.00 92.06 71 ALA A C 1
ATOM 570 O O . ALA A 1 71 ? 9.653 11.115 -6.511 1.00 92.06 71 ALA A O 1
ATOM 571 N N . CYS A 1 72 ? 11.627 10.452 -7.331 1.00 95.25 72 CYS A N 1
ATOM 572 C CA . CYS A 1 72 ? 11.743 11.550 -8.290 1.00 95.25 72 CYS A CA 1
ATOM 573 C C . CYS A 1 72 ? 10.688 11.485 -9.405 1.00 95.25 72 CYS A C 1
ATOM 575 O O . CYS A 1 72 ? 10.147 12.533 -9.757 1.00 95.25 72 CYS A O 1
ATOM 577 N N . MET A 1 73 ? 10.361 10.299 -9.935 1.00 95.81 73 MET A N 1
ATOM 578 C CA . MET A 1 73 ? 9.275 10.143 -10.918 1.00 95.81 73 MET A CA 1
ATOM 579 C C . MET A 1 73 ? 7.918 10.535 -10.319 1.00 95.81 73 MET A C 1
ATOM 581 O O . MET A 1 73 ? 7.191 11.328 -10.915 1.00 95.81 73 MET A O 1
ATOM 585 N N . LEU A 1 74 ? 7.626 10.075 -9.099 1.00 93.81 74 LEU A N 1
ATOM 586 C CA . LEU A 1 74 ? 6.394 10.421 -8.377 1.00 93.81 74 LEU A CA 1
ATOM 587 C C . LEU A 1 74 ? 6.345 11.913 -8.006 1.00 93.81 74 LEU A C 1
ATOM 589 O O . LEU A 1 74 ? 5.300 12.553 -8.063 1.00 93.81 74 LEU A O 1
ATOM 593 N N . LYS A 1 75 ? 7.482 12.520 -7.643 1.00 93.00 75 LYS A N 1
ATOM 594 C CA . LYS A 1 75 ? 7.564 13.964 -7.364 1.00 93.00 75 LYS A CA 1
ATOM 595 C C . LYS A 1 75 ? 7.353 14.803 -8.625 1.00 93.00 75 LYS A C 1
ATOM 597 O O . LYS A 1 75 ? 6.825 15.908 -8.538 1.00 93.00 75 LYS A O 1
ATOM 602 N N . LYS A 1 76 ? 7.776 14.291 -9.782 1.00 94.25 76 LYS A N 1
ATOM 603 C CA . LYS A 1 76 ? 7.548 14.915 -11.089 1.00 94.25 76 LYS A CA 1
ATOM 604 C C . LYS A 1 76 ? 6.070 14.866 -11.515 1.00 94.25 76 LYS A C 1
ATOM 606 O O . LYS A 1 76 ? 5.683 15.661 -12.366 1.00 94.25 76 LYS A O 1
ATOM 611 N N . GLY A 1 77 ? 5.259 14.012 -10.885 1.00 94.81 77 GLY A N 1
ATOM 612 C CA . GLY A 1 77 ? 3.833 13.850 -11.174 1.00 94.81 77 GLY A CA 1
ATOM 613 C C . GLY A 1 77 ? 3.532 12.755 -12.198 1.00 94.81 77 GLY A C 1
ATOM 614 O O . GLY A 1 77 ? 2.440 12.752 -12.759 1.00 94.81 77 GLY A O 1
ATOM 615 N N . LEU A 1 78 ? 4.494 11.867 -12.479 1.00 97.25 78 LEU A N 1
ATOM 616 C CA . LEU A 1 78 ? 4.297 10.764 -13.417 1.00 97.25 78 LEU A CA 1
ATOM 617 C C . LEU A 1 78 ? 3.425 9.680 -12.786 1.00 97.25 78 LEU A C 1
ATOM 619 O O . LEU A 1 78 ? 3.699 9.235 -11.667 1.00 97.25 78 LEU A O 1
ATOM 623 N N . HIS A 1 79 ? 2.435 9.198 -13.536 1.00 97.12 79 HIS A N 1
ATOM 624 C CA . HIS A 1 79 ? 1.681 8.014 -13.147 1.00 97.12 79 HIS A CA 1
ATOM 625 C C . HIS A 1 79 ? 2.410 6.746 -13.606 1.00 97.12 79 HIS A C 1
ATOM 627 O O . HIS A 1 79 ? 2.908 6.664 -14.730 1.00 97.12 79 HIS A O 1
ATOM 633 N N . LEU A 1 80 ? 2.503 5.756 -12.719 1.00 97.50 80 LEU A N 1
ATOM 634 C CA . LEU A 1 80 ? 3.220 4.505 -12.959 1.00 97.50 80 LEU A CA 1
ATOM 635 C C . LEU A 1 80 ? 2.236 3.330 -13.025 1.00 97.50 80 LEU A C 1
ATOM 637 O O . LEU A 1 80 ? 1.551 3.025 -12.047 1.00 97.50 80 LEU A O 1
ATOM 641 N N . HIS A 1 81 ? 2.208 2.612 -14.143 1.00 97.62 81 HIS A N 1
ATOM 642 C CA . HIS A 1 81 ? 1.536 1.317 -14.269 1.00 97.62 81 HIS A CA 1
ATOM 643 C C . HIS A 1 81 ? 2.560 0.213 -14.014 1.00 97.62 81 HIS A C 1
ATOM 645 O O . HIS A 1 81 ? 3.417 -0.062 -14.853 1.00 97.62 81 HIS A O 1
ATOM 651 N N . GLN A 1 82 ? 2.504 -0.404 -12.835 1.00 96.06 82 GLN A N 1
ATOM 652 C CA . GLN A 1 82 ? 3.440 -1.456 -12.440 1.00 96.06 82 GLN A CA 1
ATOM 653 C C . GLN A 1 82 ? 2.774 -2.826 -12.568 1.00 96.06 82 GLN A C 1
ATOM 655 O O . GLN A 1 82 ? 1.886 -3.162 -11.789 1.00 96.06 82 GLN A O 1
ATOM 660 N N . ILE A 1 83 ? 3.239 -3.640 -13.509 1.00 95.19 83 ILE A N 1
ATOM 661 C CA . ILE A 1 83 ? 2.818 -5.028 -13.696 1.00 95.19 83 ILE A CA 1
ATOM 662 C C . ILE A 1 83 ? 3.772 -5.921 -12.894 1.00 95.19 83 ILE A C 1
ATOM 664 O O . ILE A 1 83 ? 4.979 -5.949 -13.141 1.00 95.19 83 ILE A O 1
ATOM 668 N N . HIS A 1 84 ? 3.243 -6.619 -11.894 1.00 90.06 84 HIS A N 1
ATOM 669 C CA . HIS A 1 84 ? 4.000 -7.506 -11.013 1.00 90.06 84 HIS A CA 1
ATOM 670 C C . HIS A 1 84 ? 3.963 -8.943 -11.503 1.00 90.06 84 HIS A C 1
ATOM 672 O O . HIS A 1 84 ? 2.893 -9.469 -11.815 1.00 90.06 84 HIS A O 1
ATOM 678 N N . GLN A 1 85 ? 5.119 -9.603 -11.452 1.00 85.75 85 GLN A N 1
ATOM 679 C CA . GLN A 1 85 ? 5.163 -11.056 -11.375 1.00 85.75 85 GLN A CA 1
ATOM 680 C C . GLN A 1 85 ? 4.902 -11.470 -9.925 1.00 85.75 85 GLN A C 1
ATOM 682 O O . GLN A 1 85 ? 5.715 -11.187 -9.043 1.00 85.75 85 GLN A O 1
ATOM 687 N N . ILE A 1 86 ? 3.756 -12.099 -9.678 1.00 81.44 86 ILE A N 1
ATOM 688 C CA . ILE A 1 86 ? 3.293 -12.483 -8.333 1.00 81.44 86 ILE A CA 1
ATOM 689 C C . ILE A 1 86 ? 3.623 -13.936 -7.979 1.00 81.44 86 ILE A C 1
ATOM 691 O O . ILE A 1 86 ? 3.472 -14.348 -6.827 1.00 81.44 86 ILE A O 1
ATOM 695 N N . ASP A 1 87 ? 4.098 -14.710 -8.955 1.00 78.69 87 ASP A N 1
ATOM 696 C CA . ASP A 1 87 ? 4.584 -16.079 -8.782 1.00 78.69 87 ASP A CA 1
ATOM 697 C C . ASP A 1 87 ? 6.018 -16.089 -8.233 1.00 78.69 87 ASP A C 1
ATOM 699 O O . ASP A 1 87 ? 6.912 -16.731 -8.777 1.00 78.69 87 ASP A O 1
ATOM 703 N N . ARG A 1 88 ? 6.244 -15.345 -7.148 1.00 75.06 88 ARG A N 1
ATOM 704 C CA . ARG A 1 88 ? 7.543 -15.234 -6.480 1.00 75.06 88 ARG A CA 1
ATOM 705 C C . ARG A 1 88 ? 7.565 -16.027 -5.171 1.00 75.06 88 ARG A C 1
ATOM 707 O O . ARG A 1 88 ? 6.502 -16.235 -4.573 1.00 75.06 88 ARG A O 1
ATOM 714 N N . PRO A 1 89 ? 8.752 -16.450 -4.698 1.00 75.94 89 PRO A N 1
ATOM 715 C CA . PRO A 1 89 ? 8.916 -16.966 -3.344 1.00 75.94 89 PRO A CA 1
ATOM 716 C C . PRO A 1 89 ? 8.344 -16.000 -2.297 1.00 75.94 89 PRO A C 1
ATOM 718 O O . PRO A 1 89 ? 8.351 -14.783 -2.480 1.00 75.94 89 PRO A O 1
ATOM 721 N N . PHE A 1 90 ? 7.860 -16.536 -1.175 1.00 68.94 90 PHE A N 1
ATOM 722 C CA . PHE A 1 90 ? 7.237 -15.735 -0.111 1.00 68.94 90 PHE A CA 1
ATOM 723 C C . PHE A 1 90 ? 8.155 -14.609 0.400 1.00 68.94 90 PHE A C 1
ATOM 725 O O . PHE A 1 90 ? 7.695 -13.486 0.591 1.00 68.94 90 PHE A O 1
ATOM 732 N N . ALA A 1 91 ? 9.455 -14.886 0.560 1.00 68.38 91 ALA A N 1
ATOM 733 C CA . ALA A 1 91 ? 10.442 -13.900 1.001 1.00 68.38 91 ALA A CA 1
ATOM 734 C C . ALA A 1 91 ? 10.553 -12.703 0.033 1.00 68.38 91 ALA A C 1
ATOM 736 O O . ALA A 1 91 ? 10.494 -11.554 0.469 1.00 68.38 91 ALA A O 1
ATOM 737 N N . GLU A 1 92 ? 10.613 -12.953 -1.281 1.00 70.12 92 GLU A N 1
ATOM 738 C CA . GLU A 1 92 ? 10.588 -11.895 -2.304 1.00 70.12 92 GLU A CA 1
ATOM 739 C C . GLU A 1 92 ? 9.301 -11.073 -2.264 1.00 70.12 92 GLU A C 1
ATOM 741 O O . GLU A 1 92 ? 9.330 -9.847 -2.391 1.00 70.12 92 GLU A O 1
ATOM 746 N N . MET A 1 93 ? 8.158 -11.741 -2.087 1.00 73.31 93 MET A N 1
ATOM 747 C CA . MET A 1 93 ? 6.862 -11.070 -2.009 1.00 73.31 93 MET A CA 1
ATOM 748 C C . MET A 1 93 ? 6.809 -10.112 -0.819 1.00 73.31 93 MET A C 1
ATOM 750 O O . MET A 1 93 ? 6.277 -9.008 -0.949 1.00 73.31 93 MET A O 1
ATOM 754 N N . MET A 1 94 ? 7.408 -10.503 0.307 1.00 69.06 94 MET A N 1
ATOM 755 C CA . MET A 1 94 ? 7.481 -9.656 1.489 1.00 69.06 94 MET A CA 1
ATOM 756 C C . MET A 1 94 ? 8.359 -8.420 1.287 1.00 69.06 94 MET A C 1
ATOM 758 O O . MET A 1 94 ? 7.896 -7.308 1.544 1.00 69.06 94 MET A O 1
ATOM 762 N N . LEU A 1 95 ? 9.563 -8.586 0.730 1.00 67.38 95 LEU A N 1
ATOM 763 C CA . LEU A 1 95 ? 10.447 -7.463 0.377 1.00 67.38 95 LEU A CA 1
ATOM 764 C C . LEU A 1 95 ? 9.770 -6.484 -0.594 1.00 67.38 95 LEU A C 1
ATOM 766 O O . LEU A 1 95 ? 9.886 -5.258 -0.467 1.00 67.38 95 LEU A O 1
ATOM 770 N N . GLY A 1 96 ? 9.026 -7.030 -1.561 1.00 71.25 96 GLY A N 1
ATOM 771 C CA . GLY A 1 96 ? 8.209 -6.251 -2.482 1.00 71.25 96 GLY A CA 1
ATOM 772 C C . GLY A 1 96 ? 7.136 -5.447 -1.748 1.00 71.25 96 GLY A C 1
ATOM 773 O O . GLY A 1 96 ? 7.037 -4.235 -1.935 1.00 71.25 96 GLY A O 1
ATOM 774 N N . LEU A 1 97 ? 6.347 -6.088 -0.886 1.00 69.44 97 LEU A N 1
ATOM 775 C CA . LEU A 1 97 ? 5.302 -5.412 -0.117 1.00 69.44 97 LEU A CA 1
ATOM 776 C C . LEU A 1 97 ? 5.853 -4.250 0.717 1.00 69.44 97 LEU A C 1
ATOM 778 O O . LEU A 1 97 ? 5.312 -3.146 0.637 1.00 69.44 97 LEU A O 1
ATOM 782 N N . GLU A 1 98 ? 6.948 -4.457 1.443 1.00 68.81 98 GLU A N 1
ATOM 783 C CA . GLU A 1 98 ? 7.586 -3.417 2.261 1.00 68.81 98 GLU A CA 1
ATOM 784 C C . GLU A 1 98 ? 8.022 -2.204 1.431 1.00 68.81 98 GLU A C 1
ATOM 786 O O . GLU A 1 98 ? 7.759 -1.059 1.804 1.00 68.81 98 GLU A O 1
ATOM 791 N N . SER A 1 99 ? 8.629 -2.451 0.269 1.00 72.56 99 SER A N 1
ATOM 792 C CA . SER A 1 99 ? 9.137 -1.391 -0.607 1.00 72.56 99 SER A CA 1
ATOM 793 C C . SE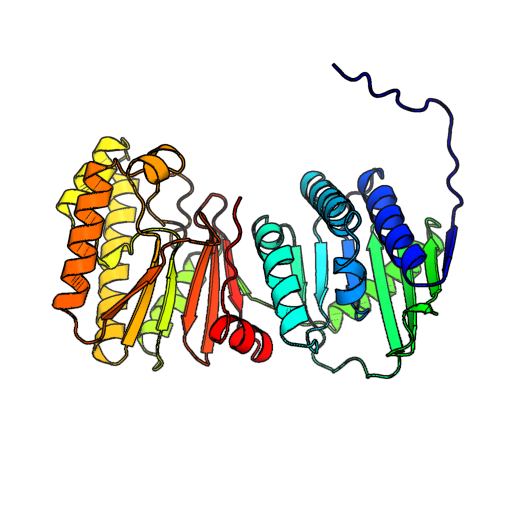R A 1 99 ? 8.018 -0.633 -1.324 1.00 72.56 99 SER A C 1
ATOM 795 O O . SER A 1 99 ? 8.088 0.586 -1.495 1.00 72.56 99 SER A O 1
ATOM 797 N N . TRP A 1 100 ? 6.976 -1.341 -1.764 1.00 81.00 100 TRP A N 1
ATOM 798 C CA . TRP A 1 100 ? 5.940 -0.775 -2.625 1.00 81.00 100 TRP A CA 1
ATOM 799 C C . TRP A 1 100 ? 4.780 -0.137 -1.866 1.00 81.00 100 TRP A C 1
ATOM 801 O O . TRP A 1 100 ? 4.215 0.833 -2.376 1.00 81.00 100 TRP A O 1
ATOM 811 N N . ILE A 1 101 ? 4.432 -0.619 -0.663 1.00 78.50 101 ILE A N 1
ATOM 812 C CA . ILE A 1 101 ? 3.306 -0.074 0.113 1.00 78.50 101 ILE A CA 1
ATOM 813 C C . ILE A 1 101 ? 3.422 1.454 0.257 1.00 78.50 101 ILE A C 1
ATOM 815 O O . ILE A 1 101 ? 2.490 2.135 -0.174 1.00 78.50 101 ILE A O 1
ATOM 819 N N . PRO A 1 102 ? 4.533 2.039 0.754 1.00 77.81 102 PRO A N 1
ATOM 820 C CA . PRO A 1 102 ? 4.647 3.493 0.890 1.00 77.81 102 PRO A CA 1
ATOM 821 C C . PRO A 1 102 ? 4.504 4.246 -0.439 1.00 77.81 102 PRO A C 1
ATOM 823 O O . PRO A 1 102 ? 3.935 5.338 -0.471 1.00 77.81 102 PRO A O 1
ATOM 826 N N . MET A 1 103 ? 4.974 3.661 -1.544 1.00 84.06 103 MET A N 1
ATOM 827 C CA . MET A 1 103 ? 4.867 4.271 -2.868 1.00 84.06 103 MET A CA 1
ATOM 828 C C . MET A 1 103 ? 3.433 4.232 -3.407 1.00 84.06 103 MET A C 1
ATOM 830 O O . MET A 1 103 ? 2.964 5.238 -3.943 1.00 84.06 103 MET A O 1
ATOM 834 N N . TYR A 1 104 ? 2.688 3.138 -3.207 1.00 85.81 104 TYR A N 1
ATOM 835 C CA . TYR A 1 104 ? 1.264 3.083 -3.565 1.00 85.81 104 TYR A CA 1
ATOM 836 C C . TYR A 1 104 ? 0.466 4.167 -2.843 1.00 85.81 104 TYR A C 1
ATOM 838 O O . TYR A 1 104 ? -0.395 4.808 -3.445 1.00 85.81 104 TYR A O 1
ATOM 846 N N . MET A 1 105 ? 0.819 4.466 -1.589 1.00 82.62 105 MET A N 1
ATOM 847 C CA . MET A 1 105 ? 0.180 5.506 -0.771 1.00 82.62 105 MET A CA 1
ATOM 848 C C . MET A 1 105 ? 0.330 6.942 -1.320 1.00 82.62 105 MET A C 1
ATOM 850 O O . MET A 1 105 ? -0.231 7.880 -0.737 1.00 82.62 105 MET A O 1
ATOM 854 N N . THR A 1 106 ? 1.072 7.144 -2.416 1.00 83.62 106 THR A N 1
ATOM 855 C CA . THR A 1 106 ? 1.088 8.405 -3.182 1.00 83.62 106 THR A CA 1
ATOM 856 C C . THR A 1 106 ? -0.128 8.568 -4.094 1.00 83.62 106 THR A C 1
ATOM 858 O O . THR A 1 106 ? -0.439 9.686 -4.494 1.00 83.62 106 THR A O 1
ATOM 861 N N . GLY A 1 107 ? -0.816 7.474 -4.438 1.00 85.69 107 GLY A N 1
ATOM 862 C CA . GLY A 1 107 ? -1.907 7.476 -5.411 1.00 85.69 107 GLY A CA 1
ATOM 863 C C . GLY A 1 107 ? -1.454 7.667 -6.866 1.00 85.69 107 GLY A C 1
ATOM 864 O O . GLY A 1 107 ? -2.302 7.849 -7.736 1.00 85.69 107 GLY A O 1
ATOM 865 N N . GLN A 1 108 ? -0.156 7.621 -7.153 1.00 90.88 108 GLN A N 1
ATOM 866 C CA . GLN A 1 108 ? 0.386 7.777 -8.512 1.00 90.88 108 GLN A CA 1
ATOM 867 C C . GLN A 1 108 ? 0.835 6.447 -9.131 1.00 90.88 108 GLN A C 1
ATOM 869 O O . GLN A 1 108 ? 1.508 6.429 -10.153 1.00 90.88 108 GLN A O 1
ATOM 874 N N . ILE A 1 109 ? 0.505 5.319 -8.497 1.00 92.88 109 ILE A N 1
ATOM 875 C CA . ILE A 1 109 ? 0.887 3.994 -8.978 1.00 92.88 109 ILE A CA 1
ATOM 876 C C . ILE A 1 109 ? -0.353 3.111 -9.058 1.00 92.88 109 ILE A C 1
ATOM 878 O O . ILE A 1 109 ? -1.070 2.954 -8.066 1.00 92.88 109 ILE A O 1
ATOM 882 N N . SER A 1 110 ? -0.573 2.518 -10.227 1.00 93.81 110 SER A N 1
ATOM 883 C CA . SER A 1 110 ? -1.567 1.472 -10.461 1.00 93.81 110 SER A CA 1
ATOM 884 C C . SER A 1 110 ? -0.855 0.118 -10.556 1.00 93.81 110 SER A C 1
ATOM 886 O O . SER A 1 110 ? -0.080 -0.086 -11.493 1.00 93.81 110 SER A O 1
ATOM 888 N N . PRO A 1 111 ? -1.066 -0.803 -9.600 1.00 93.50 111 PRO A N 1
ATOM 889 C CA . PRO A 1 111 ? -0.470 -2.129 -9.646 1.00 93.50 111 PRO A CA 1
ATOM 890 C C . PRO A 1 111 ? -1.354 -3.135 -10.393 1.00 93.50 111 PRO A C 1
ATOM 892 O O . PRO A 1 111 ? -2.562 -3.236 -10.158 1.00 93.50 111 PRO A O 1
ATOM 895 N N . TYR A 1 112 ? -0.719 -3.944 -11.228 1.00 94.88 112 TYR A N 1
ATOM 896 C CA . TYR A 1 112 ? -1.323 -4.997 -12.037 1.00 94.88 112 TYR A CA 1
ATOM 897 C C . TYR A 1 112 ? -0.557 -6.309 -11.862 1.00 94.88 112 TYR A C 1
ATOM 899 O O . TYR A 1 112 ? 0.527 -6.333 -11.281 1.00 94.88 112 TYR A O 1
ATOM 907 N N . TYR A 1 113 ? -1.108 -7.402 -12.373 1.00 93.12 113 TYR A N 1
ATOM 908 C CA . TYR A 1 113 ? -0.437 -8.695 -12.478 1.00 93.12 113 TYR A CA 1
ATOM 909 C C . TYR A 1 113 ? -0.903 -9.441 -13.728 1.00 93.12 113 TYR A C 1
ATOM 911 O O . TYR A 1 113 ? -1.997 -9.187 -14.240 1.00 93.12 113 TYR A O 1
ATOM 919 N N . LEU A 1 114 ? -0.090 -10.379 -14.203 1.00 90.94 114 LEU A N 1
ATOM 920 C CA . LEU A 1 114 ? -0.475 -11.305 -15.265 1.00 90.94 114 LEU A CA 1
ATOM 921 C C . LEU A 1 114 ? -1.139 -12.535 -14.635 1.00 90.94 114 LEU A C 1
ATOM 923 O O . LEU A 1 114 ? -0.614 -13.113 -13.687 1.00 90.94 114 LEU A O 1
ATOM 927 N N . LYS A 1 115 ? -2.327 -12.906 -15.127 1.00 85.06 115 LYS A N 1
ATOM 928 C CA . LYS A 1 115 ? -3.069 -14.081 -14.630 1.00 85.06 115 LYS A CA 1
ATOM 929 C C . LYS A 1 115 ? -2.400 -15.394 -15.021 1.00 85.06 115 LYS A C 1
ATOM 931 O O . LYS A 1 115 ? -2.477 -16.370 -14.283 1.00 85.06 115 LYS A O 1
ATOM 936 N N . GLU A 1 116 ? -1.815 -15.410 -16.209 1.00 81.44 116 GLU A N 1
ATOM 937 C CA . GLU A 1 116 ? -1.051 -16.537 -16.716 1.00 81.44 116 GLU A CA 1
ATOM 938 C C . GLU A 1 116 ? 0.346 -16.484 -16.108 1.00 81.44 116 GLU A C 1
ATOM 940 O O . GLU A 1 116 ? 0.969 -15.422 -16.066 1.00 81.44 116 GLU A O 1
ATOM 945 N N . SER A 1 117 ? 0.829 -17.632 -15.633 1.00 70.62 117 SER A N 1
ATOM 946 C CA . SER A 1 117 ? 2.208 -17.737 -15.175 1.00 70.62 117 SER A CA 1
ATOM 947 C C . SER A 1 117 ? 3.118 -17.475 -16.369 1.00 70.62 117 SER A C 1
ATOM 949 O O . SER A 1 117 ? 3.081 -18.215 -17.357 1.00 70.62 117 SER A O 1
ATOM 951 N N . THR A 1 118 ? 3.910 -16.407 -16.312 1.00 66.38 118 THR A N 1
ATOM 952 C CA . THR A 1 118 ? 4.962 -16.188 -17.301 1.00 66.38 118 THR A CA 1
ATOM 953 C C . THR A 1 118 ? 5.997 -17.292 -17.100 1.00 66.38 118 THR A C 1
ATOM 955 O O . THR A 1 118 ? 6.527 -17.470 -16.006 1.00 66.38 118 THR A O 1
ATOM 958 N N . GLY A 1 119 ? 6.145 -18.153 -18.111 1.00 62.62 119 GLY A N 1
ATOM 959 C CA . GLY A 1 119 ? 6.795 -19.458 -17.971 1.00 62.62 119 GLY A CA 1
ATOM 960 C C . GLY A 1 119 ? 8.182 -19.409 -17.317 1.00 62.62 119 GLY A C 1
ATOM 961 O O . GLY A 1 119 ? 8.928 -18.453 -17.472 1.00 62.62 119 GLY A O 1
ATOM 962 N N . GLN A 1 120 ? 8.568 -20.493 -16.640 1.00 72.00 120 GLN A N 1
ATOM 963 C CA . GLN A 1 120 ? 9.814 -20.594 -15.859 1.00 72.00 120 GLN A CA 1
ATOM 964 C C . GLN A 1 120 ? 11.094 -20.751 -16.705 1.00 72.00 120 GLN A C 1
ATOM 966 O O . GLN A 1 120 ? 12.112 -21.217 -16.204 1.00 72.00 120 GLN A O 1
ATOM 971 N N . THR A 1 121 ? 11.054 -20.435 -17.999 1.00 87.31 121 THR A N 1
ATOM 972 C CA . THR A 1 121 ? 12.193 -20.645 -18.909 1.00 87.31 121 THR A CA 1
ATOM 973 C C . THR A 1 121 ? 12.897 -19.337 -19.235 1.00 87.31 121 THR A C 1
ATOM 975 O O . THR A 1 121 ? 14.122 -19.264 -19.156 1.00 87.31 121 THR A O 1
ATOM 978 N N . PHE A 1 122 ? 12.131 -18.297 -19.557 1.00 90.25 122 PHE A N 1
ATOM 979 C CA . PHE A 1 122 ? 12.650 -16.989 -19.939 1.00 90.25 122 PHE A CA 1
ATOM 980 C C . PHE A 1 122 ? 12.250 -15.951 -18.900 1.00 90.25 122 PHE A C 1
ATOM 982 O O . PHE A 1 122 ? 11.135 -15.980 -18.387 1.00 90.25 122 PHE A O 1
ATOM 989 N N . MET A 1 123 ? 13.160 -15.026 -18.630 1.00 90.31 123 MET A N 1
ATOM 990 C CA . MET A 1 123 ? 12.908 -13.837 -17.831 1.00 90.31 123 MET A CA 1
ATOM 991 C C . MET A 1 123 ? 12.972 -12.616 -18.738 1.00 90.31 123 MET A C 1
ATOM 993 O O . MET A 1 123 ? 13.803 -12.551 -19.646 1.00 90.31 123 MET A O 1
ATOM 997 N N . HIS A 1 124 ? 12.118 -11.644 -18.470 1.00 93.38 124 HIS A N 1
ATOM 998 C CA . HIS A 1 124 ? 11.900 -10.449 -19.249 1.00 93.38 124 HIS A CA 1
ATOM 999 C C . HIS A 1 124 ? 11.820 -9.225 -18.340 1.00 93.38 124 HIS A C 1
ATOM 1001 O O . HIS A 1 124 ? 11.294 -9.238 -17.224 1.00 93.38 124 HIS A O 1
ATOM 1007 N N . LEU A 1 125 ? 12.308 -8.120 -18.879 1.00 94.94 125 LEU A N 1
ATOM 1008 C CA . LEU A 1 125 ? 12.160 -6.797 -18.307 1.00 94.94 125 LEU A CA 1
ATOM 1009 C C . LEU A 1 125 ? 11.662 -5.877 -19.414 1.00 94.94 125 LEU A C 1
ATOM 1011 O O . LEU A 1 125 ? 12.204 -5.888 -20.518 1.00 94.94 125 LEU A O 1
ATOM 1015 N N . LEU A 1 126 ? 10.631 -5.090 -19.127 1.00 97.94 126 LEU A N 1
ATOM 1016 C CA . LEU A 1 126 ? 10.130 -4.064 -20.033 1.00 97.94 126 LEU A CA 1
ATOM 1017 C C . LEU A 1 126 ? 9.712 -2.845 -19.218 1.00 97.94 126 LEU A C 1
ATOM 1019 O O . LEU A 1 126 ? 8.772 -2.910 -18.429 1.00 97.94 126 LEU A O 1
ATOM 1023 N N . LYS A 1 127 ? 10.412 -1.726 -19.399 1.00 98.56 127 LYS A N 1
ATOM 1024 C CA . LYS A 1 127 ? 10.070 -0.441 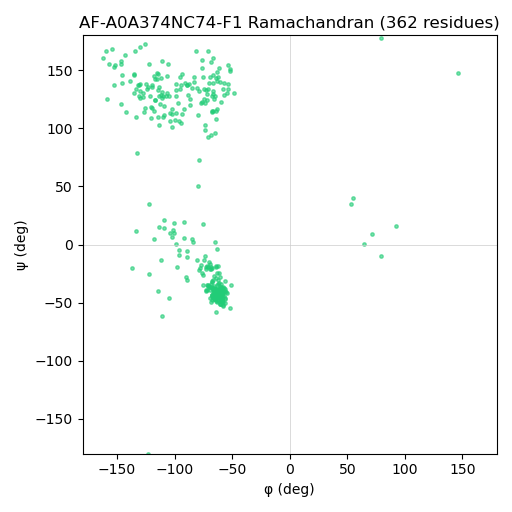-18.782 1.00 98.56 127 LYS A CA 1
ATOM 1025 C C . LYS A 1 127 ? 10.080 0.641 -19.836 1.00 98.56 127 LYS A C 1
ATOM 1027 O O . LYS A 1 127 ? 11.065 0.792 -20.555 1.00 98.56 127 LYS A O 1
ATOM 1032 N N . VAL A 1 128 ? 8.997 1.395 -19.928 1.00 98.69 128 VAL A N 1
ATOM 1033 C CA . VAL A 1 128 ? 8.821 2.396 -20.979 1.00 98.69 128 VAL A CA 1
ATOM 1034 C C . VAL A 1 128 ? 8.286 3.677 -20.372 1.00 98.69 128 VAL A C 1
ATOM 1036 O O . VAL A 1 128 ? 7.322 3.655 -19.612 1.00 98.69 128 VAL A O 1
ATOM 1039 N N . SER A 1 129 ? 8.928 4.789 -20.709 1.00 98.44 129 SER A N 1
ATOM 1040 C CA . SER A 1 129 ? 8.454 6.146 -20.453 1.00 98.44 129 SER A CA 1
ATOM 1041 C C . SER A 1 129 ? 8.437 6.932 -21.762 1.00 98.44 129 SER A C 1
ATOM 1043 O O . SER A 1 129 ? 9.015 6.504 -22.762 1.00 98.44 129 SER A O 1
ATOM 1045 N N . GLY A 1 130 ? 7.887 8.147 -21.754 1.00 97.12 130 GLY A N 1
ATOM 1046 C CA . GLY A 1 130 ? 7.974 9.043 -22.916 1.00 97.12 130 GLY A CA 1
ATOM 1047 C C . GLY A 1 130 ? 9.399 9.509 -23.273 1.00 97.12 130 GLY A C 1
ATOM 1048 O O . GLY A 1 130 ? 9.571 10.327 -24.174 1.00 97.12 130 GLY A O 1
ATOM 1049 N N . ALA A 1 131 ? 10.434 9.057 -22.555 1.00 97.19 131 ALA A N 1
ATOM 1050 C CA . ALA A 1 131 ? 11.825 9.470 -22.754 1.00 97.19 131 ALA A CA 1
ATOM 1051 C C . ALA A 1 131 ? 12.795 8.324 -23.062 1.00 97.19 131 ALA A C 1
ATOM 1053 O O . ALA A 1 131 ? 13.861 8.574 -23.630 1.00 97.19 131 ALA A O 1
ATOM 1054 N N . ALA A 1 132 ? 12.475 7.103 -22.640 1.00 98.25 132 ALA A N 1
ATOM 1055 C CA . ALA A 1 132 ? 13.335 5.945 -22.811 1.00 98.25 132 ALA A CA 1
ATOM 1056 C C . ALA A 1 132 ? 12.525 4.648 -22.766 1.00 98.25 132 ALA A C 1
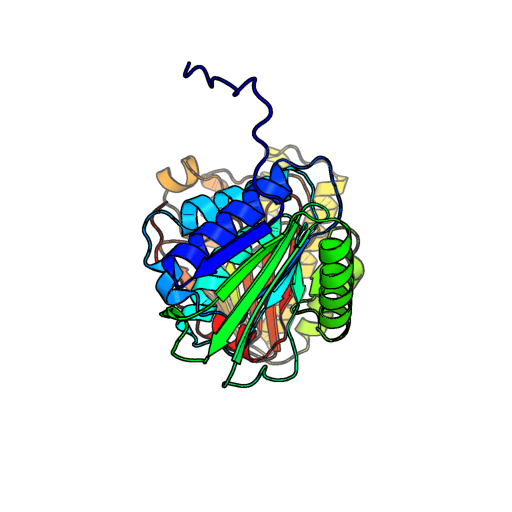ATOM 1058 O O . ALA A 1 132 ? 11.482 4.579 -22.117 1.00 98.25 132 ALA A O 1
ATOM 1059 N N . ALA A 1 133 ? 13.059 3.609 -23.396 1.00 98.62 133 ALA A N 1
ATOM 1060 C CA . ALA A 1 133 ? 12.613 2.236 -23.220 1.00 98.62 133 ALA A CA 1
ATOM 1061 C C . ALA A 1 133 ? 13.795 1.378 -22.763 1.00 98.62 133 ALA A C 1
ATOM 1063 O O . ALA A 1 133 ? 14.901 1.506 -23.289 1.00 98.62 133 ALA A O 1
ATOM 1064 N N . LEU A 1 134 ? 13.559 0.532 -21.768 1.00 98.62 134 LEU A N 1
ATOM 1065 C CA . LEU A 1 134 ? 14.497 -0.452 -21.253 1.00 98.62 134 LEU A CA 1
ATOM 1066 C C . LEU A 1 134 ? 13.871 -1.836 -21.418 1.00 98.62 134 LEU A C 1
ATOM 1068 O O . LEU A 1 134 ? 12.824 -2.118 -20.835 1.00 98.62 134 LEU A O 1
ATOM 1072 N N . GLN A 1 135 ? 14.524 -2.686 -22.199 1.00 97.94 135 GLN A N 1
ATOM 1073 C CA . GLN A 1 135 ? 14.156 -4.085 -22.387 1.00 97.94 135 GLN A CA 1
ATOM 1074 C C . GLN A 1 135 ? 15.256 -4.982 -21.820 1.00 97.94 135 GLN A C 1
ATOM 1076 O O . GLN A 1 135 ? 16.429 -4.623 -21.870 1.00 97.94 135 GLN A O 1
ATOM 1081 N N . GLY A 1 136 ? 14.901 -6.142 -21.280 1.00 95.94 136 GLY A N 1
ATOM 1082 C CA . GLY A 1 136 ? 15.870 -7.143 -20.853 1.00 95.94 136 GLY A CA 1
ATOM 1083 C C . GLY A 1 136 ? 15.378 -8.565 -21.038 1.00 95.94 136 GLY A C 1
ATOM 1084 O O . GLY A 1 136 ? 14.172 -8.809 -21.066 1.00 95.94 136 GLY A O 1
ATOM 1085 N N . GLU A 1 137 ? 16.328 -9.485 -21.158 1.00 95.12 137 GLU A N 1
ATOM 1086 C CA . GLU A 1 137 ? 16.088 -10.915 -21.333 1.00 95.12 137 GLU A CA 1
ATOM 1087 C C . GLU A 1 137 ? 17.164 -11.759 -20.640 1.00 95.12 137 GLU A C 1
ATOM 1089 O O . GLU A 1 137 ? 18.340 -11.382 -20.582 1.00 95.12 137 GLU A O 1
ATOM 1094 N N . ALA A 1 138 ? 16.762 -12.914 -20.117 1.00 93.81 138 ALA A N 1
ATOM 1095 C CA . ALA A 1 138 ? 17.653 -13.918 -19.544 1.00 93.81 138 ALA A CA 1
ATOM 1096 C C . ALA A 1 138 ? 16.968 -15.295 -19.502 1.00 93.81 138 ALA A C 1
ATOM 1098 O O . ALA A 1 138 ? 15.751 -15.397 -19.643 1.00 93.81 138 ALA A O 1
ATOM 1099 N N . ILE A 1 139 ? 17.741 -16.357 -19.265 1.00 93.06 139 ILE A N 1
ATOM 1100 C CA . ILE A 1 139 ? 17.197 -17.685 -18.943 1.00 93.06 139 ILE A CA 1
ATOM 1101 C C . ILE A 1 139 ? 17.018 -17.787 -17.430 1.00 93.06 139 ILE A C 1
ATOM 1103 O O . ILE A 1 139 ? 17.893 -17.350 -16.677 1.00 93.06 139 ILE A O 1
ATOM 1107 N N . TYR A 1 140 ? 15.898 -18.348 -16.975 1.00 87.38 140 TYR A N 1
ATOM 1108 C CA . TYR A 1 140 ? 15.631 -18.542 -15.548 1.00 87.38 140 TYR A CA 1
ATOM 1109 C C . TYR A 1 140 ? 16.785 -19.295 -14.864 1.00 87.38 140 TYR A C 1
ATOM 1111 O O . TYR A 1 140 ? 17.318 -20.261 -15.404 1.00 87.38 140 TYR A O 1
ATOM 1119 N N . GLY A 1 141 ? 17.227 -18.812 -13.698 1.00 86.69 141 GLY A N 1
ATOM 1120 C CA . GLY A 1 141 ? 18.427 -19.319 -13.007 1.00 86.69 141 GLY A CA 1
ATOM 1121 C C . GLY A 1 141 ? 19.773 -18.814 -13.561 1.00 86.69 141 GLY A C 1
ATOM 1122 O O . GLY A 1 141 ? 20.794 -18.956 -12.897 1.00 86.69 141 GLY A O 1
ATOM 1123 N N . HIS A 1 142 ? 19.780 -18.143 -14.715 1.00 90.06 142 HIS A N 1
ATOM 1124 C CA . HIS A 1 142 ? 20.969 -17.630 -15.411 1.00 90.06 142 HIS A CA 1
ATOM 1125 C C . HIS A 1 142 ? 20.902 -16.104 -15.627 1.00 90.06 142 HIS A C 1
ATOM 1127 O O . HIS A 1 142 ? 21.362 -15.555 -16.628 1.00 90.06 142 HIS A O 1
ATOM 1133 N N . HIS A 1 143 ? 20.316 -15.377 -14.671 1.00 85.69 143 HIS A N 1
ATOM 1134 C CA . HIS A 1 143 ? 20.168 -13.914 -14.729 1.00 85.69 143 HIS A CA 1
ATOM 1135 C C . HIS A 1 143 ? 21.516 -13.167 -14.723 1.00 85.69 143 HIS A C 1
ATOM 1137 O O . HIS A 1 143 ? 21.600 -12.021 -15.170 1.00 85.69 143 HIS A O 1
ATOM 1143 N N . THR A 1 144 ? 22.599 -13.815 -14.282 1.00 87.94 144 THR A N 1
ATOM 1144 C CA . THR A 1 144 ? 23.959 -13.259 -14.357 1.00 87.94 144 THR A CA 1
ATOM 1145 C C . THR A 1 144 ? 24.497 -13.179 -15.790 1.00 87.94 144 THR A C 1
ATOM 1147 O O . THR A 1 144 ? 25.439 -12.426 -16.022 1.00 87.94 144 THR A O 1
ATOM 1150 N N . GLN A 1 145 ? 23.873 -13.870 -16.754 1.00 92.50 145 GLN A N 1
ATOM 1151 C CA . GLN A 1 145 ? 24.157 -13.789 -18.194 1.00 92.50 145 GLN A CA 1
ATOM 1152 C C . GLN A 1 145 ? 23.134 -12.936 -18.968 1.00 92.50 145 GLN A C 1
ATOM 1154 O O . GLN A 1 145 ? 23.182 -12.893 -20.196 1.00 92.50 145 GLN A O 1
ATOM 1159 N N . GLY A 1 146 ? 22.205 -12.267 -18.277 1.00 94.19 146 GLY A N 1
ATOM 1160 C CA . GLY A 1 146 ? 21.151 -11.484 -18.921 1.00 94.19 146 GLY A CA 1
ATOM 1161 C C . GLY A 1 146 ? 21.675 -10.327 -19.772 1.00 94.19 146 GLY A C 1
ATOM 1162 O O . GLY A 1 146 ? 22.736 -9.758 -19.492 1.00 94.19 146 GLY A O 1
ATOM 1163 N N . ARG A 1 147 ? 20.900 -9.956 -20.792 1.00 96.94 147 ARG A N 1
ATOM 1164 C CA . ARG A 1 147 ? 21.149 -8.797 -21.654 1.00 96.94 147 ARG A CA 1
ATOM 1165 C C . ARG A 1 147 ? 20.056 -7.762 -21.436 1.00 96.94 147 ARG A C 1
ATOM 1167 O O . ARG A 1 147 ? 18.879 -8.108 -21.423 1.00 96.94 147 ARG A O 1
ATOM 1174 N N . TYR A 1 148 ? 20.447 -6.497 -21.326 1.00 97.31 148 TYR A N 1
ATOM 1175 C CA . TYR A 1 148 ? 19.525 -5.375 -21.170 1.00 97.31 148 TYR A CA 1
ATOM 1176 C C . TYR A 1 148 ? 19.872 -4.277 -22.168 1.00 97.31 148 TYR A C 1
ATOM 1178 O O . TYR A 1 148 ? 21.042 -3.967 -22.390 1.00 97.31 148 TYR A O 1
ATOM 1186 N N . TYR A 1 149 ? 18.858 -3.699 -22.789 1.00 98.12 149 TYR A N 1
ATOM 1187 C CA . TYR A 1 149 ? 18.972 -2.721 -23.854 1.00 98.12 149 TYR A CA 1
ATOM 1188 C C . TYR A 1 149 ? 18.163 -1.476 -23.497 1.00 98.12 149 TYR A C 1
ATOM 1190 O O . TYR A 1 149 ? 16.937 -1.525 -23.401 1.00 98.12 149 TYR A O 1
ATOM 1198 N N . LEU A 1 150 ? 18.863 -0.360 -23.291 1.00 98.50 150 LEU A N 1
ATOM 1199 C CA . LEU A 1 150 ? 18.267 0.957 -23.084 1.00 98.50 150 LEU A CA 1
ATOM 1200 C C . LEU A 1 150 ? 18.302 1.729 -24.398 1.00 98.50 150 LEU A C 1
ATOM 1202 O O . LEU A 1 150 ? 19.358 1.834 -25.019 1.00 98.50 150 LEU A O 1
ATOM 1206 N N . THR A 1 151 ? 17.192 2.351 -24.771 1.00 98.06 151 THR A N 1
ATOM 1207 C CA . THR A 1 151 ? 17.095 3.211 -25.952 1.00 98.06 151 THR A CA 1
ATOM 1208 C C . THR A 1 151 ? 16.351 4.503 -25.651 1.00 98.06 151 THR A C 1
ATOM 1210 O O . THR A 1 151 ? 15.431 4.548 -24.834 1.00 98.06 151 THR A O 1
ATOM 1213 N N . LYS A 1 152 ? 16.776 5.574 -26.318 1.00 96.75 152 LYS A N 1
ATOM 1214 C CA . LYS A 1 152 ? 16.172 6.912 -26.325 1.00 96.75 152 LYS A CA 1
ATOM 1215 C C . LYS A 1 152 ? 15.706 7.305 -27.733 1.00 96.75 152 LYS A C 1
ATOM 1217 O O . LYS A 1 152 ? 15.291 8.444 -27.958 1.00 96.75 152 LYS A O 1
ATOM 1222 N N . HIS A 1 153 ? 15.805 6.392 -28.701 1.00 96.81 153 HIS A N 1
ATOM 1223 C CA . HIS A 1 153 ? 15.372 6.631 -30.073 1.00 96.81 153 HIS A CA 1
ATOM 1224 C C . HIS A 1 153 ? 13.844 6.607 -30.154 1.00 96.81 153 HIS A C 1
ATOM 1226 O O . HIS A 1 153 ? 13.209 5.635 -29.760 1.00 96.81 153 HIS A O 1
ATOM 1232 N N . LYS A 1 154 ? 13.243 7.675 -30.693 1.00 95.12 154 LYS A N 1
ATOM 1233 C CA . LYS A 1 154 ? 11.779 7.853 -30.726 1.00 95.12 154 LYS A CA 1
ATOM 1234 C C . LYS A 1 154 ? 11.033 6.696 -31.400 1.00 95.12 154 LYS A C 1
ATOM 1236 O O . LYS A 1 154 ? 9.960 6.325 -30.937 1.00 95.12 154 LYS A O 1
ATOM 1241 N N . THR A 1 155 ? 11.592 6.139 -32.474 1.00 96.88 155 THR A N 1
ATOM 1242 C CA . THR A 1 155 ? 11.003 5.007 -33.205 1.00 96.88 155 THR A CA 1
ATOM 1243 C C . THR A 1 155 ? 10.948 3.748 -32.344 1.00 96.88 155 THR A C 1
ATOM 1245 O O . THR A 1 155 ? 9.906 3.107 -32.268 1.00 96.88 155 THR A O 1
ATOM 1248 N N . GLU A 1 156 ? 12.027 3.435 -31.627 1.00 98.19 156 GLU A N 1
ATOM 1249 C CA . GLU A 1 156 ? 12.077 2.278 -30.727 1.00 98.19 156 GLU A CA 1
ATOM 1250 C C . GLU A 1 156 ? 11.236 2.492 -29.466 1.00 98.19 156 GLU A C 1
ATOM 1252 O O . GLU A 1 156 ? 10.545 1.573 -29.040 1.00 98.19 156 GLU A O 1
ATOM 1257 N N . ILE A 1 157 ? 11.231 3.705 -28.895 1.00 98.31 157 ILE A N 1
ATOM 1258 C CA . ILE A 1 157 ? 10.335 4.046 -27.777 1.00 98.31 157 ILE A CA 1
ATOM 1259 C C . ILE A 1 157 ? 8.880 3.803 -28.183 1.00 98.31 157 ILE A C 1
ATOM 1261 O O . ILE A 1 157 ? 8.137 3.208 -27.412 1.00 98.31 157 ILE A O 1
ATOM 1265 N N . SER A 1 158 ? 8.484 4.226 -29.389 1.00 98.19 158 SER A N 1
ATOM 1266 C CA . SER A 1 158 ? 7.113 4.038 -29.884 1.00 98.19 158 SER A CA 1
ATOM 1267 C C . SER A 1 158 ? 6.752 2.553 -29.982 1.00 98.19 158 SER A C 1
ATOM 1269 O O . SER A 1 158 ? 5.699 2.155 -29.498 1.00 98.19 158 SER A O 1
ATOM 1271 N N . TYR A 1 159 ? 7.658 1.729 -30.518 1.00 98.56 159 TYR A N 1
ATOM 1272 C CA . TYR A 1 159 ? 7.478 0.276 -30.576 1.00 98.56 159 TYR A CA 1
ATOM 1273 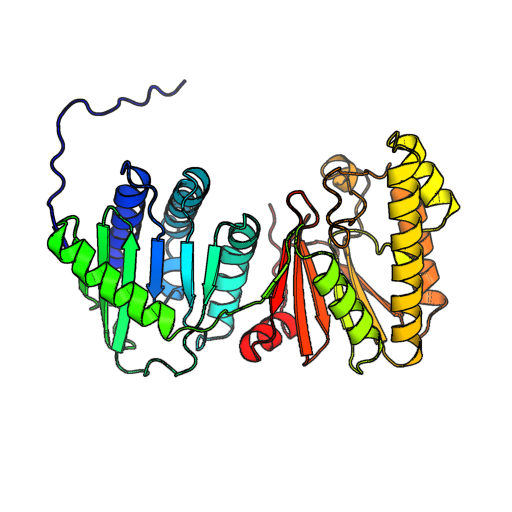C C . TYR A 1 159 ? 7.334 -0.352 -29.182 1.00 98.56 159 TYR A C 1
ATOM 1275 O O . TYR A 1 159 ? 6.381 -1.078 -28.914 1.00 98.56 159 TYR A O 1
ATOM 1283 N N . TYR A 1 160 ? 8.256 -0.062 -28.258 1.00 98.62 160 TYR A N 1
ATOM 1284 C CA . TYR A 1 160 ? 8.190 -0.642 -26.915 1.00 98.62 160 TYR A CA 1
ATOM 1285 C C . TYR A 1 160 ? 6.988 -0.138 -26.119 1.00 98.62 160 TYR A C 1
ATOM 1287 O O . TYR A 1 160 ? 6.465 -0.882 -25.293 1.00 98.62 160 TYR A O 1
ATOM 1295 N N . LYS A 1 161 ? 6.536 1.095 -26.369 1.00 98.50 161 LYS A N 1
ATOM 1296 C CA . LYS A 1 161 ? 5.313 1.637 -25.778 1.00 98.50 161 LYS A CA 1
ATOM 1297 C C . LYS A 1 161 ? 4.095 0.829 -26.210 1.00 98.50 161 LYS A C 1
ATOM 1299 O O . LYS A 1 161 ? 3.361 0.385 -25.336 1.00 98.50 161 LYS A O 1
ATOM 1304 N N . GLU A 1 162 ? 3.953 0.550 -27.505 1.00 98.50 162 GLU A N 1
ATOM 1305 C CA . GLU A 1 162 ? 2.894 -0.329 -28.020 1.00 98.50 162 GLU A CA 1
ATOM 1306 C C . GLU A 1 162 ? 2.951 -1.713 -27.352 1.00 98.50 162 GLU A C 1
ATOM 1308 O O . GLU A 1 162 ? 1.943 -2.210 -26.855 1.00 98.50 162 GLU A O 1
ATOM 1313 N N . MET A 1 163 ? 4.142 -2.312 -27.234 1.00 98.25 163 MET A N 1
ATOM 1314 C CA . MET A 1 163 ? 4.299 -3.607 -26.554 1.00 98.25 163 MET A CA 1
ATOM 1315 C C . MET A 1 163 ? 3.921 -3.549 -25.067 1.00 98.25 163 MET A C 1
ATOM 1317 O O . MET A 1 163 ? 3.317 -4.484 -24.542 1.00 98.25 163 MET A O 1
ATOM 1321 N N . ALA A 1 164 ? 4.272 -2.465 -24.373 1.00 98.31 164 ALA A N 1
ATOM 1322 C CA . ALA A 1 164 ? 3.957 -2.281 -22.961 1.00 98.31 164 ALA A CA 1
ATOM 1323 C C . ALA A 1 164 ? 2.455 -2.044 -22.730 1.00 98.31 164 ALA A C 1
ATOM 1325 O O . ALA A 1 164 ? 1.905 -2.554 -21.755 1.00 98.31 164 ALA A O 1
ATOM 1326 N N . GLU A 1 165 ? 1.786 -1.322 -23.631 1.00 98.38 165 GLU A N 1
ATOM 1327 C CA . GLU A 1 165 ? 0.334 -1.115 -23.619 1.00 98.38 165 GLU A CA 1
ATOM 1328 C C . GLU A 1 165 ? -0.412 -2.433 -23.874 1.00 98.38 165 GLU A C 1
ATOM 1330 O O . GLU A 1 165 ? -1.278 -2.800 -23.080 1.00 98.38 165 GLU A O 1
ATOM 1335 N N . LEU A 1 166 ? -0.002 -3.217 -24.877 1.00 97.81 166 LEU A N 1
ATOM 1336 C CA . LEU A 1 166 ? -0.556 -4.556 -25.127 1.00 97.81 166 LEU A CA 1
ATOM 1337 C C . LEU A 1 166 ? -0.361 -5.497 -23.928 1.00 97.81 166 LEU A C 1
ATOM 1339 O O . LEU A 1 166 ? -1.252 -6.279 -23.589 1.00 97.81 166 LEU A O 1
ATOM 1343 N N . LEU A 1 167 ? 0.793 -5.426 -23.257 1.00 96.06 167 LEU A N 1
ATOM 1344 C CA . LEU A 1 167 ? 1.037 -6.199 -22.038 1.00 96.06 167 LEU A CA 1
ATOM 1345 C C . LEU A 1 167 ? 0.116 -5.752 -20.894 1.00 96.06 167 LEU A C 1
ATOM 1347 O O . LEU A 1 167 ? -0.410 -6.590 -20.159 1.00 96.06 167 LEU A O 1
ATOM 1351 N N . LEU A 1 168 ? -0.101 -4.444 -20.752 1.00 97.00 168 LEU A N 1
ATOM 1352 C CA . LEU A 1 168 ? -0.993 -3.877 -19.746 1.00 97.00 168 LEU A CA 1
ATOM 1353 C C . LEU A 1 168 ? -2.454 -4.291 -19.977 1.00 97.00 168 LEU A C 1
ATOM 1355 O O . LEU A 1 168 ? -3.137 -4.624 -19.011 1.00 97.00 168 LEU A O 1
ATOM 1359 N N . GLU A 1 169 ? -2.912 -4.359 -21.229 1.00 96.62 169 GLU A N 1
ATOM 1360 C CA . GLU A 1 169 ? -4.248 -4.859 -21.595 1.00 96.62 169 GLU A CA 1
ATOM 1361 C C . GLU A 1 169 ? -4.468 -6.330 -21.212 1.00 96.62 169 GLU A C 1
ATOM 1363 O O . GLU A 1 169 ? -5.589 -6.741 -20.900 1.00 96.62 169 GLU A O 1
ATOM 1368 N N . LYS A 1 170 ? -3.403 -7.143 -21.212 1.00 94.75 170 LYS A N 1
ATOM 1369 C CA . LYS A 1 170 ? -3.443 -8.537 -20.736 1.00 94.75 170 LYS A CA 1
ATOM 1370 C C . LYS A 1 170 ? -3.398 -8.646 -19.214 1.00 94.75 170 LYS A C 1
ATOM 1372 O O . LYS A 1 170 ? -3.811 -9.668 -18.656 1.00 94.75 170 LYS A O 1
ATOM 1377 N N . ALA A 1 171 ? -2.890 -7.623 -18.537 1.00 95.12 171 ALA A N 1
ATOM 1378 C CA . ALA A 1 171 ? -2.778 -7.609 -17.093 1.00 95.12 171 ALA A CA 1
ATOM 1379 C C . ALA A 1 171 ? -4.135 -7.345 -16.423 1.00 95.12 171 ALA A C 1
ATOM 1381 O O . ALA A 1 171 ? -5.087 -6.830 -17.002 1.00 95.12 171 ALA A O 1
ATOM 1382 N N . SER A 1 172 ? -4.250 -7.738 -15.161 1.00 94.50 172 SER A N 1
ATOM 1383 C CA . SER A 1 172 ? -5.418 -7.464 -14.325 1.00 94.50 172 SER A CA 1
ATOM 1384 C C . SER A 1 172 ? -5.013 -6.604 -13.131 1.00 94.50 172 SER A C 1
ATOM 1386 O O . SER A 1 172 ? -3.912 -6.793 -12.611 1.00 94.50 172 SER A O 1
ATOM 1388 N N . PRO A 1 173 ? -5.869 -5.676 -12.662 1.00 93.69 173 PRO A N 1
ATOM 1389 C CA . PRO A 1 173 ? -5.588 -4.904 -11.456 1.00 93.69 173 PRO A CA 1
ATOM 1390 C C . PRO A 1 173 ? -5.292 -5.826 -10.270 1.00 93.69 173 PRO A C 1
ATOM 1392 O O . PRO A 1 173 ? -6.045 -6.765 -10.000 1.00 93.69 173 PRO A O 1
ATOM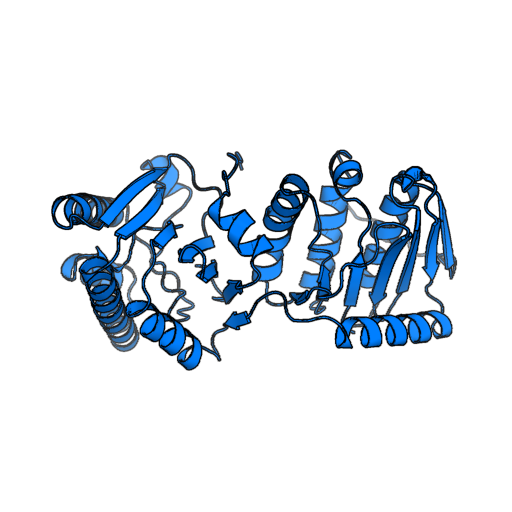 1395 N N . LEU A 1 174 ? -4.195 -5.567 -9.557 1.00 90.62 174 LEU A N 1
ATOM 1396 C CA . LEU A 1 174 ? -3.786 -6.378 -8.404 1.00 90.62 174 LEU A CA 1
ATOM 1397 C C . LEU A 1 174 ? -4.636 -6.079 -7.159 1.00 90.62 174 LEU A C 1
ATOM 1399 O O . LEU A 1 174 ? -4.769 -6.921 -6.266 1.00 90.62 174 LEU A O 1
ATOM 1403 N N . MET A 1 175 ? -5.211 -4.879 -7.098 1.00 91.00 175 MET A N 1
ATOM 1404 C CA . MET A 1 175 ? -6.025 -4.397 -5.987 1.00 91.00 175 MET A CA 1
ATOM 1405 C C . MET A 1 175 ? -7.042 -3.358 -6.458 1.00 91.00 175 MET A C 1
ATOM 1407 O O . MET A 1 175 ? -6.806 -2.631 -7.423 1.00 91.00 175 MET A O 1
ATOM 1411 N N . GLU A 1 176 ? -8.156 -3.263 -5.742 1.00 92.25 176 GLU A N 1
ATOM 1412 C CA . GLU A 1 176 ? -9.103 -2.154 -5.868 1.00 92.25 176 GLU A CA 1
ATOM 1413 C C . GLU A 1 176 ? -8.623 -0.971 -5.021 1.00 92.25 176 GLU A C 1
ATOM 1415 O O . GLU A 1 176 ? -8.132 -1.155 -3.906 1.00 92.25 176 GLU A O 1
ATOM 1420 N N . ILE A 1 177 ? -8.756 0.247 -5.550 1.00 91.06 177 ILE A N 1
ATOM 1421 C CA . ILE A 1 177 ? -8.237 1.467 -4.923 1.00 91.06 177 ILE A CA 1
ATOM 1422 C C . ILE A 1 177 ? -9.402 2.400 -4.597 1.00 91.06 177 ILE A C 1
ATOM 1424 O O . ILE A 1 177 ? -10.034 2.942 -5.503 1.00 91.06 177 ILE A O 1
ATOM 1428 N N . PHE A 1 178 ? -9.651 2.645 -3.312 1.00 91.88 178 PHE A N 1
ATOM 1429 C CA . PHE A 1 178 ? -10.627 3.635 -2.858 1.00 91.88 178 PHE A CA 1
ATOM 1430 C C . PHE A 1 178 ? -9.925 4.942 -2.483 1.00 91.88 178 PHE A C 1
ATOM 1432 O O . PHE A 1 178 ? -8.981 4.952 -1.691 1.00 91.88 178 PHE A O 1
ATOM 1439 N N . ARG A 1 179 ? -10.405 6.049 -3.053 1.00 90.12 179 ARG A N 1
ATOM 1440 C CA . ARG A 1 179 ? -9.993 7.435 -2.760 1.00 90.12 179 ARG A CA 1
ATOM 1441 C C . ARG A 1 179 ? -11.226 8.245 -2.347 1.00 90.12 179 ARG A C 1
ATOM 1443 O O . ARG A 1 179 ? -12.326 7.702 -2.351 1.00 90.12 179 ARG A O 1
ATOM 1450 N N . GLY A 1 180 ? -11.069 9.535 -2.038 1.00 85.75 180 GLY A N 1
ATOM 1451 C CA . GLY A 1 180 ? -12.164 10.385 -1.535 1.00 85.75 180 GLY A CA 1
ATOM 1452 C C . GLY A 1 180 ? -13.452 10.356 -2.371 1.00 85.75 180 GLY A C 1
ATOM 1453 O O . GLY A 1 180 ? -14.550 10.348 -1.823 1.00 85.75 180 GLY A O 1
ATOM 1454 N N . ASN A 1 181 ? -13.342 10.231 -3.696 1.00 88.25 181 ASN A N 1
ATOM 1455 C CA . ASN A 1 181 ? -14.490 10.114 -4.604 1.00 88.25 181 ASN A CA 1
ATOM 1456 C C . ASN A 1 181 ? -15.211 8.749 -4.557 1.00 88.25 181 ASN A C 1
ATOM 1458 O O . ASN A 1 181 ? -16.289 8.607 -5.126 1.00 88.25 181 ASN A O 1
ATOM 1462 N N . ALA A 1 182 ? -14.644 7.752 -3.879 1.00 91.38 182 ALA A N 1
ATOM 1463 C CA . ALA A 1 182 ? -15.161 6.393 -3.758 1.00 91.38 182 ALA A CA 1
ATOM 1464 C C . ALA A 1 182 ? -15.693 6.085 -2.343 1.00 91.38 182 ALA A C 1
ATOM 1466 O O . ALA A 1 182 ? -15.825 4.919 -1.971 1.00 91.38 182 ALA A O 1
ATOM 1467 N N . ALA A 1 183 ? -16.035 7.111 -1.552 1.00 92.06 183 ALA A N 1
ATOM 1468 C CA . ALA A 1 183 ? -16.504 6.937 -0.177 1.00 92.06 183 ALA A CA 1
ATOM 1469 C C . ALA A 1 183 ? -17.780 6.084 -0.065 1.00 92.06 183 ALA A C 1
ATOM 1471 O O . ALA A 1 183 ? -17.888 5.248 0.829 1.00 92.06 183 ALA A O 1
ATOM 1472 N N . ILE A 1 184 ? -18.745 6.260 -0.972 1.00 94.12 184 ILE A N 1
ATOM 1473 C CA . ILE A 1 184 ? -19.998 5.486 -0.971 1.00 94.12 184 ILE A CA 1
ATOM 1474 C C . ILE A 1 184 ? -19.741 3.987 -1.213 1.00 94.12 184 ILE A C 1
ATOM 1476 O O . ILE A 1 184 ? -20.105 3.192 -0.341 1.00 94.12 184 ILE A O 1
ATOM 1480 N N . PRO A 1 185 ? -19.108 3.563 -2.331 1.00 96.00 185 PRO A N 1
ATOM 1481 C CA . PRO A 1 185 ? -18.846 2.143 -2.565 1.00 96.00 185 PRO A CA 1
ATOM 1482 C C . PRO A 1 185 ? -17.919 1.536 -1.505 1.00 96.00 185 PRO A C 1
ATOM 1484 O O . PRO A 1 185 ? -18.128 0.391 -1.108 1.00 96.00 185 PRO A O 1
ATOM 1487 N N . TYR A 1 186 ? -16.963 2.306 -0.979 1.00 96.25 186 TYR A N 1
ATOM 1488 C CA . TYR A 1 186 ? -16.099 1.872 0.117 1.00 96.25 186 TYR A CA 1
ATOM 1489 C C . TYR A 1 186 ? -16.889 1.503 1.385 1.00 96.25 186 TYR A C 1
ATOM 1491 O O . TYR A 1 186 ? -16.753 0.402 1.923 1.00 96.25 186 TYR A O 1
ATOM 1499 N N . HIS A 1 187 ? -17.778 2.388 1.843 1.00 95.44 187 HIS A N 1
ATOM 1500 C CA . HIS A 1 187 ? -18.603 2.119 3.021 1.00 95.44 187 HIS A CA 1
ATOM 1501 C C . HIS A 1 187 ? -19.638 1.016 2.787 1.00 95.44 187 HIS A C 1
ATOM 1503 O O . HIS A 1 187 ? -19.951 0.277 3.723 1.00 95.44 187 HIS A O 1
ATOM 1509 N N . ALA A 1 188 ? -20.177 0.901 1.570 1.00 96.38 188 ALA A N 1
ATOM 1510 C CA . ALA A 1 188 ? -21.083 -0.185 1.208 1.00 96.38 188 ALA A CA 1
ATOM 1511 C C . ALA A 1 188 ? -20.373 -1.545 1.287 1.00 96.38 188 ALA A C 1
ATOM 1513 O O . ALA A 1 188 ? -20.927 -2.487 1.852 1.00 96.38 188 ALA A O 1
ATOM 1514 N N . PHE A 1 189 ? -19.129 -1.622 0.804 1.00 97.25 189 PHE A N 1
ATOM 1515 C CA . PHE A 1 189 ? -18.277 -2.802 0.945 1.00 97.25 189 PHE A CA 1
ATOM 1516 C C . PHE A 1 189 ? -18.070 -3.183 2.419 1.00 97.25 189 PHE A C 1
ATOM 1518 O O . PHE A 1 189 ? -18.379 -4.313 2.796 1.00 97.25 189 PHE A O 1
ATOM 1525 N N . LEU A 1 190 ? -17.626 -2.244 3.266 1.00 96.44 190 LEU A N 1
ATOM 1526 C CA . LEU A 1 190 ? -17.410 -2.512 4.695 1.00 96.44 190 LEU A CA 1
ATOM 1527 C C . LEU A 1 190 ? -18.695 -2.964 5.403 1.00 96.44 190 LEU A C 1
ATOM 1529 O O . LEU A 1 190 ? -18.658 -3.855 6.245 1.00 96.44 190 LEU A O 1
ATOM 1533 N N . GLN A 1 191 ? -19.840 -2.370 5.053 1.00 97.31 191 GLN A N 1
ATOM 1534 C CA . GLN A 1 191 ? -21.131 -2.737 5.633 1.00 97.31 191 GLN A CA 1
ATOM 1535 C C . GLN A 1 191 ? -21.625 -4.112 5.171 1.00 97.31 191 GLN A C 1
ATOM 1537 O O . GLN A 1 191 ? -22.279 -4.813 5.940 1.00 97.31 191 GLN A O 1
ATOM 1542 N N . ALA A 1 192 ? -21.369 -4.490 3.920 1.00 97.31 192 ALA A N 1
ATOM 1543 C CA . ALA A 1 192 ? -21.706 -5.819 3.427 1.00 97.31 192 ALA A CA 1
ATOM 1544 C C . ALA A 1 192 ? -20.857 -6.893 4.124 1.00 97.31 192 ALA A C 1
ATOM 1546 O O . ALA A 1 192 ? -21.376 -7.957 4.464 1.00 97.31 192 ALA A O 1
ATOM 1547 N N . ASP A 1 193 ? -19.583 -6.591 4.394 1.00 97.12 193 ASP A N 1
ATOM 1548 C CA . ASP A 1 193 ? -18.661 -7.514 5.057 1.00 97.12 193 ASP A CA 1
ATOM 1549 C C . ASP A 1 193 ? -19.012 -7.802 6.524 1.00 97.12 193 ASP A C 1
ATOM 1551 O O . ASP A 1 193 ? -18.629 -8.835 7.054 1.00 97.12 193 ASP A O 1
ATOM 1555 N N . THR A 1 194 ? -19.800 -6.971 7.210 1.00 97.06 194 THR A N 1
ATOM 1556 C CA . THR A 1 194 ? -20.194 -7.294 8.598 1.00 97.06 194 THR A CA 1
ATOM 1557 C C . THR A 1 194 ? -21.047 -8.563 8.707 1.00 97.06 194 THR A C 1
ATOM 1559 O O . THR A 1 194 ? -21.170 -9.142 9.786 1.00 97.06 194 THR A O 1
ATOM 1562 N N . LYS A 1 195 ? -21.646 -8.992 7.589 1.00 96.12 195 LYS A N 1
ATOM 1563 C CA . LYS A 1 195 ? -22.505 -10.179 7.472 1.00 96.12 195 LYS A CA 1
ATOM 1564 C C . LYS A 1 195 ? -21.755 -11.421 6.985 1.00 96.12 195 LYS A C 1
ATOM 1566 O O . LYS A 1 195 ? -22.372 -12.473 6.852 1.00 96.12 195 LYS A O 1
ATOM 1571 N N . THR A 1 196 ? -20.477 -11.302 6.634 1.00 96.38 196 THR A N 1
ATOM 1572 C CA . THR A 1 196 ? -19.679 -12.421 6.122 1.00 96.38 196 THR A CA 1
ATOM 1573 C C . THR A 1 196 ? -18.894 -13.063 7.263 1.00 96.38 196 THR A C 1
ATOM 1575 O O . THR A 1 196 ? -18.276 -12.364 8.067 1.00 96.38 196 THR A O 1
ATOM 1578 N N . ASN A 1 197 ? -18.928 -14.398 7.317 1.00 95.88 197 ASN A N 1
ATOM 1579 C CA . ASN A 1 197 ? -18.222 -15.169 8.338 1.00 95.88 197 ASN A CA 1
ATOM 1580 C C . ASN A 1 197 ? -16.713 -15.219 8.063 1.00 95.88 197 ASN A C 1
ATOM 1582 O O . ASN A 1 197 ? -16.304 -15.403 6.907 1.00 95.88 197 ASN A O 1
ATOM 1586 N N . GLY A 1 198 ? -15.922 -15.196 9.130 1.00 95.00 198 GLY A N 1
ATOM 1587 C CA . GLY A 1 198 ? -14.474 -15.323 9.127 1.00 95.00 198 GLY A CA 1
ATOM 1588 C C . GLY A 1 198 ? -13.807 -14.486 10.219 1.00 95.00 198 GLY A C 1
ATOM 1589 O O . GLY A 1 198 ? -14.236 -13.382 10.566 1.00 95.00 198 GLY A O 1
ATOM 1590 N N . LYS A 1 199 ? -12.688 -14.997 10.740 1.00 94.94 199 LYS A N 1
ATOM 1591 C CA . LYS A 1 199 ? -11.881 -14.267 11.719 1.00 94.94 199 LYS A CA 1
ATOM 1592 C C . LYS A 1 199 ? -11.303 -13.003 11.095 1.00 94.94 199 LYS A C 1
ATOM 1594 O O . LYS A 1 199 ? -10.900 -12.990 9.925 1.00 94.94 199 LYS A O 1
ATOM 1599 N N . ARG A 1 200 ? -11.232 -11.952 11.906 1.00 97.00 200 ARG A N 1
ATOM 1600 C CA . ARG A 1 200 ? -10.646 -10.670 11.519 1.00 97.00 200 ARG A CA 1
ATOM 1601 C C . ARG A 1 200 ? -9.394 -10.401 12.329 1.00 97.00 200 ARG A C 1
ATOM 1603 O O . ARG A 1 200 ? -9.399 -10.551 13.548 1.00 97.00 200 ARG A O 1
ATOM 1610 N N . TYR A 1 201 ? -8.343 -9.992 11.635 1.00 95.19 201 TYR A N 1
ATOM 1611 C CA . TYR A 1 201 ? -7.077 -9.593 12.231 1.00 95.19 201 TYR A CA 1
ATOM 1612 C C . TYR A 1 201 ? -6.718 -8.194 11.751 1.00 95.19 201 TYR A C 1
ATOM 1614 O O . TYR A 1 201 ? -6.568 -7.965 10.549 1.00 95.19 201 TYR A O 1
ATOM 1622 N N . HIS A 1 202 ? -6.622 -7.236 12.663 1.00 93.81 202 HIS A N 1
ATOM 1623 C CA . HIS A 1 202 ? -6.339 -5.848 12.326 1.00 93.81 202 HIS A CA 1
ATOM 1624 C C . HIS A 1 202 ? -5.019 -5.408 12.947 1.00 93.81 202 HIS A C 1
ATOM 1626 O O . HIS A 1 202 ? -4.863 -5.447 14.157 1.00 93.81 202 HIS A O 1
ATOM 1632 N N . ILE A 1 203 ? -4.100 -4.925 12.119 1.00 90.75 203 ILE A N 1
ATOM 1633 C CA . ILE A 1 203 ? -2.877 -4.245 12.540 1.00 90.75 203 ILE A CA 1
ATOM 1634 C C . ILE A 1 203 ? -3.142 -2.752 12.389 1.00 90.75 203 ILE A C 1
ATOM 1636 O O . ILE A 1 203 ? -3.263 -2.236 11.274 1.00 90.75 203 ILE A O 1
ATOM 1640 N N . LEU A 1 204 ? -3.305 -2.059 13.508 1.00 90.56 204 LEU A N 1
ATOM 1641 C CA . LEU A 1 204 ? -3.753 -0.677 13.569 1.00 90.56 204 LEU A CA 1
ATOM 1642 C C . LEU A 1 204 ? -2.598 0.260 13.927 1.00 90.56 204 LEU A C 1
ATOM 1644 O O . LEU A 1 204 ? -1.726 -0.050 14.736 1.00 90.56 204 LEU A O 1
ATOM 1648 N N . SER A 1 205 ? -2.622 1.461 13.348 1.00 86.62 205 SER A N 1
ATOM 1649 C CA . SER A 1 205 ? -1.634 2.505 13.646 1.00 86.62 205 SER A CA 1
ATOM 1650 C C . SER A 1 205 ? -2.039 3.415 14.816 1.00 86.62 205 SER A C 1
ATOM 1652 O O . SER A 1 205 ? -1.291 4.321 15.175 1.00 86.62 205 SER A O 1
ATOM 1654 N N . ALA A 1 206 ? -3.252 3.247 15.344 1.00 89.94 206 ALA A N 1
ATOM 1655 C CA . ALA A 1 206 ? -3.846 4.031 16.422 1.00 89.94 206 ALA A CA 1
ATOM 1656 C C . ALA A 1 206 ? -4.906 3.186 17.147 1.00 89.94 206 ALA A C 1
ATOM 1658 O O . ALA A 1 206 ? -5.302 2.132 16.649 1.00 89.94 206 ALA A O 1
ATOM 1659 N N . LEU A 1 207 ? -5.377 3.669 18.299 1.00 93.38 207 LEU A N 1
ATOM 1660 C CA . LEU A 1 207 ? -6.410 2.984 19.074 1.00 93.38 207 LEU A CA 1
ATOM 1661 C C . LEU A 1 207 ? -7.736 2.867 18.288 1.00 93.38 207 LEU A C 1
ATOM 1663 O O . LEU A 1 207 ? -8.084 3.797 17.545 1.00 93.38 207 LEU A O 1
ATOM 1667 N N . PRO A 1 208 ? -8.484 1.761 18.448 1.00 94.94 208 PRO A N 1
ATOM 1668 C CA . PRO A 1 208 ? -9.692 1.489 17.673 1.00 94.94 208 PRO A CA 1
ATOM 1669 C C . PRO A 1 208 ? -10.820 2.466 18.004 1.00 94.94 208 PRO A C 1
ATOM 1671 O O . PRO A 1 208 ? -11.223 2.611 19.145 1.00 94.94 208 PRO A O 1
ATOM 1674 N N . LEU A 1 209 ? -11.415 3.107 16.998 1.00 95.88 209 LEU A N 1
ATOM 1675 C CA . LEU A 1 209 ? -12.447 4.125 17.251 1.00 95.88 209 LEU A CA 1
ATOM 1676 C C . LEU A 1 209 ? -13.711 3.598 17.943 1.00 95.88 209 LEU A C 1
ATOM 1678 O O . LEU A 1 209 ? -14.415 4.373 18.577 1.00 95.88 209 LEU A O 1
ATOM 1682 N N . HIS A 1 210 ? -14.011 2.306 17.814 1.00 96.38 210 HIS A N 1
ATOM 1683 C CA . HIS A 1 210 ? -15.218 1.713 18.391 1.00 96.38 210 HIS A CA 1
ATOM 1684 C C . HIS A 1 210 ? -15.141 1.527 19.917 1.00 96.38 210 HIS A C 1
ATOM 1686 O O . HIS A 1 210 ? -16.166 1.276 20.548 1.00 96.38 210 HIS A O 1
ATOM 1692 N N . THR A 1 211 ? -13.950 1.654 20.511 1.00 97.00 211 THR A N 1
ATOM 1693 C CA . THR A 1 211 ? -13.738 1.599 21.965 1.00 97.00 211 THR A CA 1
ATOM 1694 C C . THR A 1 211 ? -13.634 2.994 22.595 1.00 97.00 211 THR A C 1
ATOM 1696 O O . THR A 1 211 ? -13.467 3.115 23.811 1.00 97.00 211 THR A O 1
ATOM 1699 N N . LEU A 1 212 ? -13.759 4.058 21.791 1.00 96.62 212 LEU A N 1
ATOM 1700 C CA . LEU A 1 212 ? -13.688 5.440 22.249 1.00 96.62 212 LEU A CA 1
ATOM 1701 C C . LEU A 1 212 ? -14.990 5.852 22.945 1.00 96.62 212 LEU A C 1
ATOM 1703 O O . LEU A 1 212 ? -16.064 5.829 22.347 1.00 96.62 212 LEU A O 1
ATOM 1707 N N . ASN A 1 213 ? -14.889 6.287 24.202 1.00 92.81 213 ASN A N 1
ATOM 1708 C CA . ASN A 1 213 ? -16.033 6.813 24.943 1.00 92.81 213 ASN A CA 1
ATOM 1709 C C . ASN A 1 213 ? -16.539 8.135 24.327 1.00 92.81 213 ASN A C 1
ATOM 1711 O O . ASN A 1 213 ? -15.740 9.007 23.978 1.00 92.81 213 ASN A O 1
ATOM 1715 N N . SER A 1 214 ? -17.861 8.310 24.243 1.00 94.31 214 SER A N 1
ATOM 1716 C CA . SER A 1 214 ? -18.506 9.515 23.710 1.00 94.31 214 SER A CA 1
ATOM 1717 C C . SER A 1 214 ? -18.087 10.812 24.415 1.00 94.31 214 SER A C 1
ATOM 1719 O O . SER A 1 214 ? -17.876 11.809 23.729 1.00 94.31 214 SER A O 1
ATOM 1721 N N . SER A 1 215 ? -17.923 10.820 25.745 1.00 96.31 215 SER A N 1
ATOM 1722 C CA . SER A 1 215 ? -17.476 12.020 26.471 1.00 96.31 215 SER A CA 1
ATOM 1723 C C . SER A 1 215 ? -16.032 12.378 26.117 1.00 96.31 215 SER A C 1
ATOM 1725 O O . SER A 1 215 ? -15.729 13.527 25.813 1.00 96.31 215 SER A O 1
ATOM 1727 N N . LEU A 1 216 ? -15.154 11.374 26.046 1.00 97.94 216 LEU A N 1
ATOM 1728 C CA . LEU A 1 216 ? -13.762 11.568 25.647 1.00 97.94 216 LEU A CA 1
ATOM 1729 C C . LEU A 1 216 ? -13.648 12.044 24.192 1.00 97.94 216 LEU A C 1
ATOM 1731 O O . LEU A 1 216 ? -12.814 12.892 23.880 1.00 97.94 216 LEU A O 1
ATOM 1735 N N . LEU A 1 217 ? -14.495 11.534 23.294 1.00 98.12 217 LEU A N 1
ATOM 1736 C CA . LEU A 1 217 ? -14.579 12.032 21.923 1.00 98.12 217 LEU A CA 1
ATOM 1737 C C . LEU A 1 217 ? -14.952 13.520 21.891 1.00 98.12 217 LEU A C 1
ATOM 1739 O O . LEU A 1 217 ? -14.357 14.273 21.123 1.00 98.12 217 LEU A O 1
ATOM 1743 N N . GLU A 1 218 ? -15.907 13.960 22.710 1.00 97.62 218 GLU A N 1
ATOM 1744 C CA . GLU A 1 218 ? -16.274 15.378 22.802 1.00 97.62 218 GLU A CA 1
ATOM 1745 C C . GLU A 1 218 ? -15.104 16.245 23.258 1.00 97.62 218 GLU A C 1
ATOM 1747 O O . GLU A 1 218 ? -14.819 17.257 22.613 1.00 97.62 218 GLU A O 1
ATOM 1752 N N . ASP A 1 219 ? -14.375 15.814 24.284 1.00 98.00 219 ASP A N 1
ATOM 1753 C CA . ASP A 1 219 ? -13.184 16.517 24.761 1.00 98.00 219 ASP A CA 1
ATOM 1754 C C . ASP A 1 219 ? -12.107 16.607 23.670 1.00 98.00 219 ASP A C 1
ATOM 1756 O O . ASP A 1 219 ? -11.548 17.682 23.437 1.00 98.00 219 ASP A O 1
ATOM 1760 N N . ILE A 1 220 ? -11.849 15.510 22.944 1.00 98.19 220 ILE A N 1
ATOM 1761 C CA . ILE A 1 220 ? -10.890 15.477 21.827 1.00 98.19 220 ILE A CA 1
ATOM 1762 C C . ILE A 1 220 ? -11.303 16.467 20.728 1.00 98.19 220 ILE A C 1
ATOM 1764 O O . ILE A 1 220 ? -10.469 17.235 20.238 1.00 98.19 220 ILE A O 1
ATOM 1768 N N . LEU A 1 221 ? -12.577 16.468 20.327 1.00 98.00 221 LEU A N 1
ATOM 1769 C CA . LEU A 1 221 ? -13.084 17.346 19.268 1.00 98.00 221 LEU A CA 1
ATOM 1770 C C . LEU A 1 221 ? -13.035 18.823 19.679 1.00 98.00 221 LEU A C 1
ATOM 1772 O O . LEU A 1 221 ? -12.619 19.661 18.875 1.00 98.00 221 LEU A O 1
ATOM 1776 N N . ASN A 1 222 ? -13.396 19.137 20.925 1.00 97.25 222 ASN A N 1
ATOM 1777 C CA . ASN A 1 222 ? -13.345 20.493 21.469 1.00 97.25 222 ASN A CA 1
ATOM 1778 C C . ASN A 1 222 ? -11.902 21.006 21.567 1.00 97.25 222 ASN A C 1
ATOM 1780 O O . ASN A 1 222 ? -11.613 22.113 21.113 1.00 97.25 222 ASN A O 1
ATOM 1784 N N . GLN A 1 223 ? -10.979 20.184 22.078 1.00 97.19 223 GLN A N 1
ATOM 1785 C CA . GLN A 1 223 ? -9.552 20.512 22.179 1.00 97.19 223 GLN A CA 1
ATOM 1786 C C . GLN A 1 223 ? -8.931 20.820 20.810 1.00 97.19 223 GLN A C 1
ATOM 1788 O O . GLN A 1 223 ? -8.112 21.729 20.683 1.00 97.19 223 GLN A O 1
ATOM 1793 N N . ASN A 1 224 ? -9.334 20.079 19.774 1.00 97.38 224 ASN A N 1
ATOM 1794 C CA . ASN A 1 224 ? -8.882 20.292 18.397 1.00 97.38 224 ASN A CA 1
ATOM 1795 C C . ASN A 1 224 ? -9.695 21.369 17.651 1.00 97.38 224 ASN A C 1
ATOM 1797 O O . ASN A 1 224 ? -9.464 21.580 16.461 1.00 97.38 224 ASN A O 1
ATOM 1801 N N . GLN A 1 225 ? -10.629 22.053 18.326 1.00 97.31 225 GLN A N 1
ATOM 1802 C CA . GLN A 1 225 ? -11.456 23.137 17.779 1.00 97.31 225 GLN A CA 1
ATOM 1803 C C . GLN A 1 225 ? -12.224 22.725 16.511 1.00 97.31 225 GLN A C 1
ATOM 1805 O O . GLN A 1 225 ? -12.342 23.483 15.544 1.00 97.31 225 GLN A O 1
ATOM 1810 N N . ILE A 1 226 ? -12.743 21.497 16.500 1.00 97.69 226 ILE A N 1
ATOM 1811 C CA . ILE A 1 226 ? -13.499 20.967 15.366 1.00 97.69 226 ILE A CA 1
ATOM 1812 C C . ILE A 1 226 ? -14.876 21.628 15.310 1.00 97.69 226 ILE A C 1
ATOM 1814 O O . ILE A 1 226 ? -15.574 21.752 16.316 1.00 97.69 226 ILE A O 1
ATOM 1818 N N . ASN A 1 227 ? -15.274 22.072 14.116 1.00 96.88 227 ASN A N 1
ATOM 1819 C CA . ASN A 1 227 ? -16.575 22.703 13.921 1.00 96.88 227 ASN A CA 1
ATOM 1820 C C . ASN A 1 227 ? -17.721 21.694 14.144 1.00 96.88 227 ASN A C 1
ATOM 1822 O O . ASN A 1 227 ? -17.537 20.479 14.074 1.00 96.88 227 ASN A O 1
ATOM 1826 N N . LYS A 1 228 ? -18.930 22.209 14.391 1.00 96.44 228 LYS A N 1
ATOM 1827 C CA . LYS A 1 228 ? -20.098 21.381 14.733 1.00 96.44 228 LYS A CA 1
ATOM 1828 C C . LYS A 1 228 ? -20.473 20.372 13.644 1.00 96.44 228 LYS A C 1
ATOM 1830 O O . LYS A 1 228 ? -20.886 19.267 13.978 1.00 96.44 228 LYS A O 1
ATOM 1835 N N . GLU A 1 229 ? -20.338 20.744 12.374 1.00 97.00 229 GLU A N 1
ATOM 1836 C CA . GLU A 1 229 ? -20.704 19.884 11.245 1.00 97.00 229 GLU A CA 1
ATOM 1837 C C . GLU A 1 229 ? -19.762 18.676 11.146 1.00 97.00 229 GLU A C 1
ATOM 1839 O O . GLU A 1 229 ? -20.210 17.529 11.112 1.00 97.00 229 GLU A O 1
ATOM 1844 N N . ASP A 1 230 ? -18.451 18.917 11.179 1.00 97.19 230 ASP A N 1
ATOM 1845 C CA . ASP A 1 230 ? -17.435 17.864 11.152 1.00 97.19 230 ASP A CA 1
ATOM 1846 C C . ASP A 1 230 ? -17.501 17.001 12.417 1.00 97.19 230 ASP A C 1
ATOM 1848 O O . ASP A 1 230 ? -17.430 15.774 12.333 1.00 97.19 230 ASP A O 1
ATOM 1852 N N . ALA A 1 231 ? -17.732 17.609 13.585 1.00 97.38 231 ALA A N 1
ATOM 1853 C CA . ALA A 1 231 ? -17.931 16.881 14.835 1.00 97.38 231 ALA A CA 1
ATOM 1854 C C . ALA A 1 231 ? -19.124 15.912 14.752 1.00 97.38 231 ALA A C 1
ATOM 1856 O O . ALA A 1 231 ? -19.010 14.762 15.177 1.00 97.38 231 ALA A O 1
ATOM 1857 N N . GLN A 1 232 ? -20.253 16.335 14.173 1.00 97.56 232 GLN A N 1
ATOM 1858 C CA . GLN A 1 232 ? -21.419 15.467 13.966 1.00 97.56 232 GLN A CA 1
ATOM 1859 C C . GLN A 1 232 ? -21.123 14.322 12.993 1.00 97.56 232 GLN A C 1
ATOM 1861 O O . GLN A 1 232 ? -21.487 13.180 13.278 1.00 97.56 232 GLN A O 1
ATOM 1866 N N . LYS A 1 233 ? -20.423 14.593 11.884 1.00 96.56 233 LYS A N 1
ATOM 1867 C CA . LYS A 1 233 ? -20.002 13.554 10.927 1.00 96.56 233 LYS A CA 1
ATOM 1868 C C . LYS A 1 233 ? -19.110 12.504 11.592 1.00 96.56 233 LYS A C 1
ATOM 1870 O O . LYS A 1 233 ? -19.320 11.310 11.389 1.00 96.56 233 LYS A O 1
ATOM 1875 N N . ILE A 1 234 ? -18.145 12.940 12.405 1.00 97.62 234 ILE A N 1
ATOM 1876 C CA . ILE A 1 234 ? -17.223 12.048 13.121 1.00 97.62 234 ILE A CA 1
ATOM 1877 C C . ILE A 1 234 ? -17.979 11.190 14.140 1.00 97.62 234 ILE A C 1
ATOM 1879 O O . ILE A 1 234 ? -17.793 9.975 14.151 1.00 97.62 234 ILE A O 1
ATOM 1883 N N . LYS A 1 235 ? -18.865 11.789 14.949 1.00 97.62 235 LYS A N 1
ATOM 1884 C CA . LYS A 1 235 ? -19.699 11.054 15.916 1.00 97.62 235 LYS A CA 1
ATOM 1885 C C . LYS A 1 235 ? -20.553 9.988 15.225 1.00 97.62 235 LYS A C 1
ATOM 1887 O O . LYS A 1 235 ? -20.445 8.814 15.559 1.00 97.62 235 LYS A O 1
ATOM 1892 N N . ALA A 1 236 ? -21.297 10.372 14.185 1.00 96.81 236 ALA A N 1
ATOM 1893 C CA . ALA A 1 236 ? -22.142 9.447 13.430 1.00 96.81 236 ALA A CA 1
ATOM 1894 C C . ALA A 1 236 ? -21.342 8.292 12.802 1.00 96.81 236 ALA A C 1
ATOM 1896 O O . ALA A 1 236 ? -21.811 7.153 12.747 1.00 96.81 236 ALA A O 1
ATOM 1897 N N . TYR A 1 237 ? -20.124 8.569 12.329 1.00 96.56 237 TYR A N 1
ATOM 1898 C CA . TYR A 1 237 ? -19.234 7.531 11.823 1.00 96.56 237 TYR A CA 1
ATOM 1899 C C . TYR A 1 237 ? -18.781 6.564 12.921 1.00 96.56 237 TYR A C 1
ATOM 1901 O O . TYR A 1 237 ? -18.813 5.353 12.702 1.00 96.56 237 TYR A O 1
ATOM 1909 N N . ILE A 1 238 ? -18.382 7.075 14.086 1.00 97.25 238 ILE A N 1
ATOM 1910 C CA . ILE A 1 238 ? -17.945 6.245 15.214 1.00 97.25 238 ILE A CA 1
ATOM 1911 C C . ILE A 1 238 ? -19.096 5.362 15.702 1.00 97.25 238 ILE A C 1
ATOM 1913 O O . ILE A 1 238 ? -18.902 4.157 15.840 1.00 97.25 238 ILE A O 1
ATOM 1917 N N . ASP A 1 239 ? -20.309 5.901 15.830 1.00 96.62 239 ASP A N 1
ATOM 1918 C CA . ASP A 1 239 ? -21.498 5.123 16.205 1.00 96.62 239 ASP A CA 1
ATOM 1919 C C . ASP A 1 239 ? -21.778 3.998 15.198 1.00 96.62 239 ASP A C 1
ATOM 1921 O O . ASP A 1 239 ? -21.980 2.836 15.566 1.00 96.62 239 ASP A O 1
ATOM 1925 N N . LYS A 1 240 ? -21.716 4.317 13.898 1.00 96.19 240 LYS A N 1
ATOM 1926 C CA . LYS A 1 240 ? -21.854 3.323 12.828 1.00 96.19 240 LYS A CA 1
ATOM 1927 C C . LYS A 1 240 ? -20.759 2.260 12.911 1.00 96.19 240 LYS A C 1
ATOM 1929 O O . LYS A 1 240 ? -21.054 1.075 12.759 1.00 96.19 240 LYS A O 1
ATOM 1934 N N . LYS A 1 241 ? -19.508 2.657 13.146 1.00 96.31 241 LYS A N 1
ATOM 1935 C CA . LYS A 1 241 ? -18.371 1.739 13.273 1.00 96.31 241 LYS A CA 1
ATOM 1936 C C . LYS A 1 241 ? -18.558 0.797 14.459 1.00 96.31 241 LYS A C 1
ATOM 1938 O O . LYS A 1 241 ? -18.356 -0.405 14.303 1.00 96.31 241 LYS A O 1
ATOM 1943 N N . SER A 1 242 ? -18.999 1.314 15.600 1.00 96.56 242 SER A N 1
ATOM 1944 C CA . SER A 1 242 ? -19.318 0.514 16.782 1.00 96.56 242 SER A CA 1
ATOM 1945 C C . SER A 1 242 ? -20.412 -0.508 16.486 1.00 96.56 242 SER A C 1
ATOM 1947 O O . SER A 1 242 ? -20.228 -1.687 16.776 1.00 96.56 242 SER A O 1
ATOM 1949 N N . ALA A 1 243 ? -21.496 -0.115 15.810 1.00 97.12 243 ALA A N 1
ATOM 1950 C CA . ALA A 1 243 ? -22.545 -1.051 15.402 1.00 97.12 243 ALA A CA 1
ATOM 1951 C C . ALA A 1 243 ? -22.028 -2.152 14.453 1.00 97.12 243 ALA A C 1
ATOM 1953 O O . ALA A 1 243 ? -22.393 -3.318 14.600 1.00 97.12 243 ALA A O 1
ATOM 1954 N N . GLN A 1 244 ? -21.146 -1.807 13.508 1.00 97.19 244 GLN A N 1
ATOM 1955 C CA . GLN A 1 244 ? -20.523 -2.777 12.599 1.00 97.19 244 GLN A CA 1
ATOM 1956 C C . GLN A 1 244 ? -19.657 -3.798 13.345 1.00 97.19 244 GLN A C 1
ATOM 1958 O O . GLN A 1 244 ? -19.742 -4.992 13.063 1.00 97.19 244 GLN A O 1
ATOM 1963 N N . ILE A 1 245 ? -18.843 -3.335 14.296 1.00 97.62 245 ILE A N 1
ATOM 1964 C CA . ILE A 1 245 ? -17.990 -4.201 15.115 1.00 97.62 245 ILE A CA 1
ATOM 1965 C C . ILE A 1 245 ? -18.842 -5.115 15.995 1.00 97.62 245 ILE A C 1
ATOM 1967 O O . ILE A 1 245 ? -18.615 -6.319 15.997 1.00 97.62 245 ILE A O 1
ATOM 1971 N N . GLN A 1 246 ? -19.876 -4.590 16.655 1.00 96.94 246 GLN A N 1
ATOM 1972 C CA . GLN A 1 246 ? -20.787 -5.409 17.462 1.00 96.94 246 GLN A CA 1
ATOM 1973 C C . GLN A 1 246 ? -21.506 -6.472 16.626 1.00 96.94 246 GLN A C 1
ATOM 1975 O O . GLN A 1 246 ? -21.638 -7.620 17.049 1.00 96.94 246 GLN A O 1
ATOM 1980 N N . GLN A 1 247 ? -21.924 -6.122 15.406 1.00 97.62 247 GLN A N 1
ATOM 1981 C CA . GLN A 1 247 ? -22.519 -7.090 14.492 1.00 97.62 247 GLN A CA 1
ATOM 1982 C C . GLN A 1 247 ? -21.543 -8.226 14.168 1.00 97.62 247 GLN A C 1
ATOM 1984 O O . GLN A 1 247 ? -21.943 -9.384 14.188 1.00 97.62 247 GLN A O 1
ATOM 1989 N N . ILE A 1 248 ? -20.276 -7.918 13.903 1.00 97.94 248 ILE A N 1
ATOM 1990 C CA . ILE A 1 248 ? -19.245 -8.931 13.661 1.00 97.94 248 ILE A CA 1
ATOM 1991 C C . ILE A 1 248 ? -19.025 -9.798 14.907 1.00 97.94 248 ILE A C 1
ATOM 1993 O O . ILE A 1 248 ? -19.075 -11.021 14.817 1.00 97.94 248 ILE A O 1
ATOM 1997 N N . LEU A 1 249 ? -18.840 -9.173 16.073 1.00 97.56 249 LEU A N 1
ATOM 1998 C CA . LEU A 1 249 ? -18.571 -9.864 17.338 1.00 97.56 249 LEU A CA 1
ATOM 1999 C C . LEU A 1 249 ? -19.712 -10.793 17.776 1.00 97.56 249 LEU A C 1
ATOM 2001 O O . LEU A 1 249 ? -19.486 -11.695 18.582 1.00 97.56 249 LEU A O 1
ATOM 2005 N N . SER A 1 250 ? -20.922 -10.611 17.237 1.00 96.50 250 SER A N 1
ATOM 2006 C CA . SER A 1 250 ? -22.055 -11.511 17.482 1.00 96.50 250 SER A CA 1
ATOM 2007 C C . SER A 1 250 ? -21.893 -12.909 16.868 1.00 96.50 250 SER A C 1
ATOM 2009 O O . SER A 1 250 ? -22.576 -13.835 17.304 1.00 96.50 250 SER A O 1
ATOM 2011 N N . HIS A 1 251 ? -21.006 -13.083 15.879 1.00 95.50 251 HIS A N 1
ATOM 2012 C CA . HIS A 1 251 ? -20.824 -14.360 15.174 1.00 95.50 251 HIS A CA 1
ATOM 2013 C C . HIS A 1 251 ? -19.360 -14.757 14.922 1.00 95.50 251 HIS A C 1
ATOM 2015 O O . HIS A 1 251 ? -19.084 -15.945 14.773 1.00 95.50 251 HIS A O 1
ATOM 2021 N N . ASP A 1 252 ? -18.422 -13.809 14.954 1.00 97.25 252 ASP A N 1
ATOM 2022 C CA . ASP A 1 252 ? -16.999 -14.016 14.677 1.00 97.25 252 ASP A CA 1
ATOM 2023 C C . ASP A 1 252 ? -16.087 -13.332 15.702 1.00 97.25 252 ASP A C 1
ATOM 2025 O O . ASP A 1 252 ? -16.486 -12.439 16.446 1.00 97.25 252 ASP A O 1
ATOM 2029 N N . MET A 1 253 ? -14.809 -13.718 15.672 1.00 96.50 253 MET A N 1
ATOM 2030 C CA . MET A 1 253 ? -13.748 -13.099 16.460 1.00 96.50 253 MET A CA 1
ATOM 2031 C C . MET A 1 253 ? -13.057 -11.959 15.703 1.00 96.50 253 MET A C 1
ATOM 2033 O O . MET A 1 253 ? -12.725 -12.092 14.518 1.00 96.50 253 MET A O 1
ATOM 2037 N N . ILE A 1 254 ? -12.761 -10.876 16.421 1.00 98.12 254 ILE A N 1
ATOM 2038 C CA . ILE A 1 254 ? -11.851 -9.816 15.982 1.00 98.12 254 ILE A CA 1
ATOM 2039 C C . ILE A 1 254 ? -10.624 -9.834 16.889 1.00 98.12 254 ILE A C 1
ATOM 2041 O O . ILE A 1 254 ? -10.738 -9.786 18.111 1.00 98.12 254 ILE A O 1
ATOM 2045 N N . THR A 1 255 ? -9.444 -9.886 16.285 1.00 96.50 255 THR A N 1
ATOM 2046 C CA . THR A 1 255 ? -8.173 -9.630 16.959 1.00 96.50 255 THR A CA 1
ATOM 2047 C C . THR A 1 255 ? -7.589 -8.329 16.437 1.00 96.50 255 THR A C 1
ATOM 2049 O O . THR A 1 255 ? -7.424 -8.171 15.227 1.00 96.50 255 THR A O 1
ATOM 2052 N N . GLU A 1 256 ? -7.260 -7.405 17.332 1.00 94.69 256 GLU A N 1
ATOM 2053 C CA . GLU A 1 256 ? -6.631 -6.137 16.972 1.00 94.69 256 GLU A CA 1
ATOM 2054 C C . GLU A 1 256 ? -5.265 -5.996 17.637 1.00 94.69 256 GLU A C 1
ATOM 2056 O O . GLU A 1 256 ? -5.066 -6.324 18.804 1.00 94.69 256 GLU A O 1
ATOM 2061 N N . GLU A 1 257 ? -4.313 -5.505 16.862 1.00 91.19 257 GLU A N 1
ATOM 2062 C CA . GLU A 1 257 ? -2.931 -5.287 17.240 1.00 91.19 257 GLU A CA 1
ATOM 2063 C C . GLU A 1 257 ? -2.603 -3.808 17.043 1.00 91.19 257 GLU A C 1
ATOM 2065 O O . GLU A 1 257 ? -2.843 -3.252 15.971 1.00 91.19 257 GLU A O 1
ATOM 2070 N N . PHE A 1 258 ? -2.061 -3.152 18.067 1.00 88.44 258 PHE A N 1
ATOM 2071 C CA . PHE A 1 258 ? -1.653 -1.748 18.003 1.00 88.44 258 PHE A CA 1
ATOM 2072 C C . PHE A 1 258 ? -0.501 -1.458 18.974 1.00 88.44 258 PHE A C 1
ATOM 2074 O O . PHE A 1 258 ? -0.359 -2.154 19.986 1.00 88.44 258 PHE A O 1
ATOM 2081 N N . PRO A 1 259 ? 0.328 -0.433 18.693 1.00 83.38 259 PRO A N 1
ATOM 2082 C CA . PRO A 1 259 ? 1.427 -0.066 19.574 1.00 83.38 259 PRO A CA 1
ATOM 2083 C C . PRO A 1 259 ? 0.917 0.583 20.865 1.00 83.38 259 PRO A C 1
ATOM 2085 O O . PRO A 1 259 ? 0.098 1.504 20.820 1.00 83.38 259 PRO A O 1
ATOM 2088 N N . ILE A 1 260 ? 1.453 0.153 22.009 1.00 88.19 260 ILE A N 1
ATOM 2089 C CA . ILE A 1 260 ? 1.264 0.837 23.294 1.00 88.19 260 ILE A CA 1
ATOM 2090 C C . ILE A 1 260 ? 2.467 1.748 23.530 1.00 88.19 260 ILE A C 1
ATOM 2092 O O . ILE A 1 260 ? 3.557 1.274 23.827 1.00 88.19 260 ILE A O 1
ATOM 2096 N N . LEU A 1 261 ? 2.261 3.057 23.382 1.00 88.44 261 LEU A N 1
ATOM 2097 C CA . LEU A 1 261 ? 3.336 4.047 23.468 1.00 88.44 261 LEU A CA 1
ATOM 2098 C C . LEU A 1 261 ? 3.677 4.465 24.902 1.00 88.44 261 LEU A C 1
ATOM 2100 O O . LEU A 1 261 ? 2.779 4.684 25.724 1.00 88.44 261 LEU A O 1
ATOM 2104 N N . SER A 1 262 ? 4.966 4.704 25.153 1.00 90.94 262 SER A N 1
ATOM 2105 C CA . SER A 1 262 ? 5.430 5.507 26.289 1.00 90.94 262 SER A CA 1
ATOM 2106 C C . SER A 1 262 ? 5.101 6.998 26.100 1.00 90.94 262 SER A C 1
ATOM 2108 O O . SER A 1 262 ? 4.769 7.457 25.001 1.00 90.94 262 SER A O 1
ATOM 2110 N N . LYS A 1 263 ? 5.223 7.797 27.169 1.00 93.38 263 LYS A N 1
ATOM 2111 C CA . LYS A 1 263 ? 5.018 9.253 27.091 1.00 93.38 263 LYS A CA 1
ATOM 2112 C C . LYS A 1 263 ? 6.050 9.918 26.175 1.00 93.38 263 LYS A C 1
ATOM 2114 O O . LYS A 1 263 ? 5.720 10.844 25.432 1.00 93.38 263 LYS A O 1
ATOM 2119 N N . GLU A 1 264 ? 7.290 9.446 26.217 1.00 92.06 264 GLU A N 1
ATOM 2120 C CA . GLU A 1 264 ? 8.401 9.917 25.392 1.00 92.06 264 GLU A CA 1
ATOM 2121 C C . GLU A 1 264 ? 8.136 9.605 23.915 1.00 92.06 264 GLU A C 1
ATOM 2123 O O . GLU A 1 264 ? 8.248 10.492 23.068 1.00 92.06 264 GLU A O 1
ATOM 2128 N N . GLU A 1 265 ? 7.716 8.376 23.604 1.00 89.88 265 GLU A N 1
ATOM 2129 C CA . GLU A 1 265 ? 7.363 7.973 22.239 1.00 89.88 265 GLU A CA 1
ATOM 2130 C C . GLU A 1 265 ? 6.172 8.762 21.700 1.00 89.88 265 GLU A C 1
ATOM 2132 O O . GLU A 1 265 ? 6.232 9.261 20.577 1.00 89.88 265 GLU A O 1
ATOM 2137 N N . PHE A 1 266 ? 5.120 8.936 22.503 1.00 91.62 266 PHE A N 1
ATOM 2138 C CA . PHE A 1 266 ? 3.955 9.741 22.139 1.00 91.62 266 PHE A CA 1
ATOM 2139 C C . PHE A 1 266 ? 4.335 11.201 21.862 1.00 91.62 266 PHE A C 1
ATOM 2141 O O . PHE A 1 266 ? 3.842 11.806 20.913 1.00 91.62 266 PHE A O 1
ATOM 2148 N N . SER A 1 267 ? 5.244 11.765 22.661 1.00 90.94 267 SER A N 1
ATOM 2149 C CA . SER A 1 267 ? 5.716 13.144 22.478 1.00 90.94 267 SER A CA 1
ATOM 2150 C C . SER A 1 267 ? 6.498 13.312 21.173 1.00 90.94 267 SER A C 1
ATOM 2152 O O . SER A 1 267 ? 6.396 14.351 20.523 1.00 90.94 267 SER A O 1
ATOM 2154 N N . ARG A 1 268 ? 7.262 12.290 20.764 1.00 89.56 268 ARG A N 1
ATOM 2155 C CA . ARG A 1 268 ? 7.972 12.270 19.472 1.00 89.56 268 ARG A CA 1
ATOM 2156 C C . ARG A 1 268 ? 7.023 12.008 18.303 1.00 89.56 268 ARG A C 1
ATOM 2158 O O . ARG A 1 268 ? 7.217 12.564 17.223 1.00 89.56 268 ARG A O 1
ATOM 2165 N N . PHE A 1 269 ? 5.998 11.187 18.519 1.00 85.56 269 PHE A N 1
ATOM 2166 C CA . PHE A 1 269 ? 5.065 10.731 17.494 1.00 85.56 269 PHE A CA 1
ATOM 2167 C C . PHE A 1 269 ? 3.607 10.864 17.963 1.00 85.56 269 PHE A C 1
ATOM 2169 O O . PHE A 1 269 ? 2.983 9.863 18.327 1.00 85.56 269 PHE A O 1
ATOM 2176 N N . PRO A 1 270 ? 3.031 12.081 17.920 1.00 88.12 270 PRO A N 1
ATOM 2177 C CA . PRO A 1 270 ? 1.649 12.298 18.325 1.00 88.12 270 PRO A CA 1
ATOM 2178 C C . PRO A 1 270 ? 0.674 11.444 17.511 1.00 88.12 270 PRO A C 1
ATOM 2180 O O . PRO A 1 270 ? 0.743 11.390 16.277 1.00 88.12 270 PRO A O 1
ATOM 2183 N N . ILE A 1 271 ? -0.261 10.802 18.209 1.00 90.00 271 ILE A N 1
ATOM 2184 C CA . ILE A 1 271 ? -1.304 9.979 17.596 1.00 90.00 271 ILE A CA 1
ATOM 2185 C C . ILE A 1 271 ? -2.505 10.851 17.234 1.00 90.00 271 ILE A C 1
ATOM 2187 O O . ILE A 1 271 ? -2.916 11.721 18.003 1.00 90.00 271 ILE A O 1
ATOM 2191 N N . ALA A 1 272 ? -3.075 10.597 16.057 1.00 92.25 272 ALA A N 1
ATOM 2192 C CA . ALA A 1 272 ? -4.320 11.198 15.595 1.00 92.25 272 ALA A CA 1
ATOM 2193 C C . ALA A 1 272 ? -5.446 10.155 15.538 1.00 92.25 272 ALA A C 1
ATOM 2195 O O . ALA A 1 272 ? -5.179 8.955 15.430 1.00 92.25 272 ALA A O 1
ATOM 2196 N N . LEU A 1 273 ? -6.703 10.605 15.580 1.00 94.06 273 LEU A N 1
ATOM 2197 C CA . LEU A 1 273 ? -7.859 9.753 15.299 1.00 94.06 273 LEU A CA 1
ATOM 2198 C C . LEU A 1 273 ? -7.733 9.138 13.888 1.00 94.06 273 LEU A C 1
ATOM 2200 O O . LEU A 1 273 ? -7.536 9.887 12.927 1.00 94.06 273 LEU A O 1
ATOM 2204 N N . PRO A 1 274 ? -7.873 7.805 13.722 1.00 92.69 274 PRO A N 1
ATOM 2205 C CA . PRO A 1 274 ? -7.758 7.147 12.419 1.00 92.69 274 PRO A CA 1
ATOM 2206 C C . PRO A 1 274 ? -9.044 7.319 11.590 1.00 92.69 274 PRO A C 1
ATOM 2208 O O . PRO A 1 274 ? -9.826 6.389 11.398 1.00 92.69 274 PRO A O 1
ATOM 2211 N N . LEU A 1 275 ? -9.273 8.534 11.090 1.00 94.25 275 LEU A N 1
ATOM 2212 C CA . LEU A 1 275 ? -10.485 8.931 10.356 1.00 94.25 275 LEU A CA 1
ATOM 2213 C C . LEU A 1 275 ? -10.370 8.753 8.831 1.00 94.25 275 LEU A C 1
ATOM 2215 O O . LEU A 1 275 ? -11.145 9.336 8.071 1.00 94.25 275 LEU A O 1
ATOM 2219 N N . SER A 1 276 ? -9.419 7.936 8.368 1.00 92.00 276 SER A N 1
ATOM 2220 C CA . SER A 1 276 ? -9.230 7.661 6.937 1.00 92.00 276 SER A CA 1
ATOM 2221 C C . SER A 1 276 ? -10.447 7.011 6.294 1.00 92.00 276 SER A C 1
ATOM 2223 O O . SER A 1 276 ? -10.744 7.315 5.147 1.00 92.00 276 SER A O 1
ATOM 2225 N N . ASP A 1 277 ? -11.189 6.190 7.043 1.00 93.56 277 ASP A N 1
ATOM 2226 C CA . ASP A 1 277 ? -12.380 5.491 6.548 1.00 93.56 277 ASP A CA 1
ATOM 2227 C C . ASP A 1 277 ? -13.480 6.457 6.058 1.00 93.56 277 ASP A C 1
ATOM 2229 O O . ASP A 1 277 ? -14.222 6.113 5.144 1.00 93.56 277 ASP A O 1
ATOM 2233 N N . ILE A 1 278 ? -13.546 7.679 6.601 1.00 94.44 278 ILE A N 1
ATOM 2234 C CA . ILE A 1 278 ? -14.455 8.743 6.133 1.00 94.44 278 ILE A CA 1
ATOM 2235 C C . ILE A 1 278 ? -13.764 9.789 5.255 1.00 94.44 278 ILE A C 1
ATOM 2237 O O . ILE A 1 278 ? -14.339 10.842 4.991 1.00 94.44 278 ILE A O 1
ATOM 2241 N N . PHE A 1 279 ? -12.538 9.511 4.804 1.00 93.19 279 PHE A N 1
ATOM 2242 C CA . PHE A 1 279 ? -11.714 10.407 3.990 1.00 93.19 279 PHE A CA 1
ATOM 2243 C C . PHE A 1 279 ? -11.542 11.803 4.607 1.00 93.19 279 PHE A C 1
ATOM 2245 O O . PHE A 1 279 ? -11.468 12.803 3.897 1.00 93.19 279 PHE A O 1
ATOM 2252 N N . TYR A 1 280 ? -11.477 11.879 5.940 1.00 92.69 280 TYR A N 1
ATOM 2253 C CA . TYR A 1 280 ? -11.293 13.147 6.636 1.00 92.69 280 TYR A CA 1
ATOM 2254 C C . TYR A 1 280 ? -9.830 13.599 6.544 1.00 92.69 280 TYR A C 1
ATOM 2256 O O . TYR A 1 280 ? -8.917 12.882 6.948 1.00 92.69 280 TYR A O 1
ATOM 2264 N N . GLU A 1 281 ? -9.598 14.791 5.992 1.00 86.31 281 GLU A N 1
ATOM 2265 C CA . GLU A 1 281 ? -8.252 15.245 5.607 1.00 86.31 281 GLU A CA 1
ATOM 2266 C C . GLU A 1 281 ? -7.481 15.977 6.717 1.00 86.31 281 GLU A C 1
ATOM 2268 O O . GLU A 1 281 ? -6.286 16.250 6.565 1.00 86.31 281 GLU A O 1
ATOM 2273 N N . LYS A 1 282 ? -8.140 16.325 7.828 1.00 90.25 282 LYS A N 1
ATOM 2274 C CA . LYS A 1 282 ? -7.505 17.026 8.952 1.00 90.25 282 LYS A CA 1
ATOM 2275 C C . LYS A 1 282 ? -7.128 16.037 10.049 1.00 90.25 282 LYS A C 1
ATOM 2277 O O . LYS A 1 282 ? -7.915 15.173 10.422 1.00 90.25 282 LYS A O 1
ATOM 2282 N N . ASN A 1 283 ? -5.941 16.211 10.620 1.00 91.50 283 ASN A N 1
ATOM 2283 C CA . ASN A 1 283 ? -5.528 15.420 11.775 1.00 91.50 283 ASN A CA 1
ATOM 2284 C C . ASN A 1 283 ? -6.186 15.966 13.048 1.00 91.50 283 ASN A C 1
ATOM 2286 O O . ASN A 1 283 ? -6.131 17.167 13.303 1.00 91.50 283 ASN A O 1
ATOM 2290 N N . ILE A 1 284 ? -6.770 15.069 13.841 1.00 95.00 284 ILE A N 1
ATOM 2291 C CA . ILE A 1 284 ? -7.331 15.355 15.167 1.00 95.00 284 ILE A CA 1
ATOM 2292 C C . ILE A 1 284 ? -6.483 14.594 16.171 1.00 95.00 284 ILE A C 1
ATOM 2294 O O . ILE A 1 284 ? -6.512 13.364 16.178 1.00 95.00 284 ILE A O 1
ATOM 2298 N N . TYR A 1 285 ? -5.694 15.311 16.963 1.00 95.06 285 TYR A N 1
ATOM 2299 C CA . TYR A 1 285 ? -4.681 14.713 17.826 1.00 95.06 285 TYR A CA 1
ATOM 2300 C C . TYR A 1 285 ? -5.199 14.459 19.235 1.00 95.06 285 TYR A C 1
ATOM 2302 O O . TYR A 1 285 ? -5.990 15.231 19.779 1.00 95.06 285 TYR A O 1
ATOM 2310 N N . TYR A 1 286 ? -4.697 13.389 19.841 1.00 96.31 286 TYR A N 1
ATOM 2311 C CA . TYR A 1 286 ? -4.850 13.155 21.271 1.00 96.31 286 TYR A CA 1
ATOM 2312 C C . TYR A 1 286 ? -3.898 14.060 22.065 1.00 96.31 286 TYR A C 1
ATOM 2314 O O . TYR A 1 286 ? -2.794 14.370 21.612 1.00 96.31 286 TYR A O 1
ATOM 2322 N N . THR A 1 287 ? -4.277 14.409 23.295 1.00 97.06 287 THR A N 1
ATOM 2323 C CA . THR A 1 287 ? -3.291 14.681 24.352 1.00 97.06 287 THR A CA 1
ATOM 2324 C C . THR A 1 287 ? -2.820 13.361 24.968 1.00 97.06 287 THR A C 1
ATOM 2326 O O . THR A 1 287 ? -3.445 12.315 24.772 1.00 97.06 287 THR A O 1
ATOM 2329 N N . TRP A 1 288 ? -1.733 13.386 25.742 1.00 96.94 288 TRP A N 1
ATOM 2330 C CA . TRP A 1 288 ? -1.255 12.191 26.444 1.00 96.94 288 TRP A CA 1
ATOM 2331 C C . TRP A 1 288 ? -2.325 11.611 27.381 1.00 96.94 288 TRP A C 1
ATOM 2333 O O . TRP A 1 288 ? -2.542 10.401 27.439 1.00 96.94 288 TRP A O 1
ATOM 2343 N N . GLU A 1 289 ? -3.036 12.480 28.091 1.00 97.12 289 GLU A N 1
ATOM 2344 C CA . GLU A 1 289 ? -4.106 12.118 29.014 1.00 97.12 289 GLU A CA 1
ATOM 2345 C C . GLU A 1 289 ? -5.286 11.481 28.274 1.00 97.12 289 GLU A C 1
ATOM 2347 O O . GLU A 1 289 ? -5.768 10.434 28.705 1.00 97.12 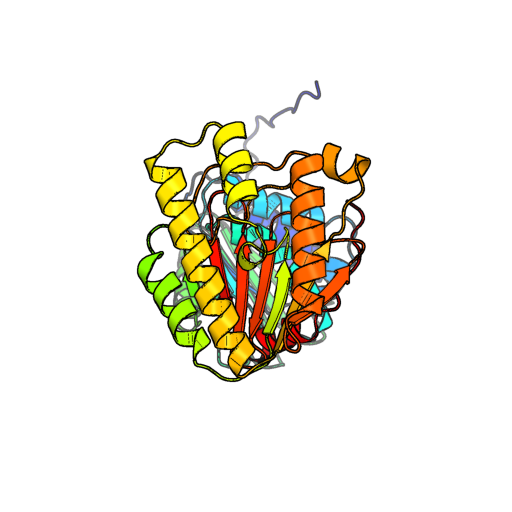289 GLU A O 1
ATOM 2352 N N . MET A 1 290 ? -5.698 12.051 27.137 1.00 97.88 290 MET A N 1
ATO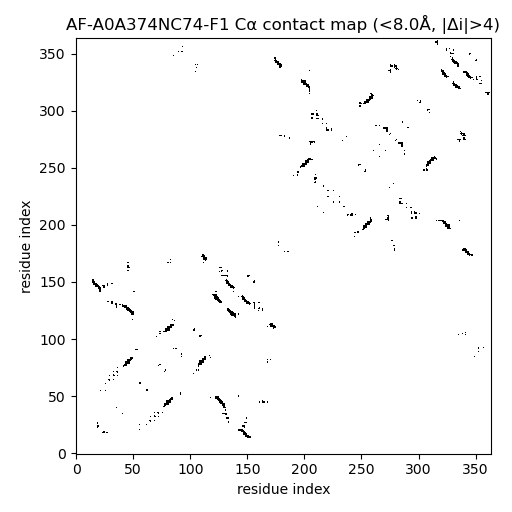M 2353 C CA . MET A 1 290 ? -6.771 11.494 26.305 1.00 97.88 290 MET A CA 1
ATOM 2354 C C . MET A 1 290 ? -6.390 10.128 25.724 1.00 97.88 290 MET A C 1
ATOM 2356 O O . MET A 1 290 ? -7.203 9.206 25.723 1.00 97.88 290 MET A O 1
ATOM 2360 N N . TYR A 1 291 ? -5.147 9.973 25.262 1.00 96.88 291 TYR A N 1
ATOM 2361 C CA . TYR A 1 291 ? -4.642 8.695 24.762 1.00 96.88 291 TYR A CA 1
ATOM 2362 C C . TYR A 1 291 ? -4.698 7.606 25.843 1.00 96.88 291 TYR A C 1
ATOM 2364 O O . TYR A 1 291 ? -5.211 6.518 25.583 1.00 96.88 291 TYR A O 1
ATOM 2372 N N . LYS A 1 292 ? -4.249 7.904 27.071 1.00 96.75 292 LYS A N 1
ATOM 2373 C CA . LYS A 1 292 ? -4.320 6.954 28.195 1.00 96.75 292 LYS A CA 1
ATOM 2374 C C . LYS A 1 292 ? -5.754 6.539 28.522 1.00 96.75 292 LYS A C 1
ATOM 2376 O O . LYS A 1 292 ? -6.002 5.353 28.709 1.00 96.75 292 LYS A O 1
ATOM 2381 N N . GLN A 1 293 ? -6.687 7.492 28.566 1.00 97.81 293 GLN A N 1
ATOM 2382 C CA . GLN A 1 293 ? -8.099 7.194 28.837 1.00 97.81 293 GLN A CA 1
ATOM 2383 C C . GLN A 1 293 ? -8.716 6.308 27.746 1.00 97.81 293 GLN A C 1
ATOM 2385 O O . GLN A 1 293 ? -9.472 5.378 28.040 1.00 97.81 293 GLN A O 1
ATOM 2390 N N . HIS A 1 294 ? -8.373 6.551 26.478 1.00 97.75 294 HIS A N 1
ATOM 2391 C CA . HIS A 1 294 ? -8.842 5.706 25.384 1.00 97.75 294 HIS A CA 1
ATOM 2392 C C . HIS A 1 294 ? -8.205 4.307 25.433 1.00 97.75 294 HIS A C 1
ATOM 2394 O O . HIS A 1 294 ? -8.895 3.308 25.222 1.00 97.75 294 HIS A O 1
ATOM 2400 N N . LEU A 1 295 ? -6.915 4.205 25.770 1.00 96.00 295 LEU A N 1
ATOM 2401 C CA . LEU A 1 295 ? -6.234 2.921 25.954 1.00 96.00 295 LEU A CA 1
ATOM 2402 C C . LEU A 1 295 ? -6.902 2.100 27.063 1.00 96.00 295 LEU A C 1
ATOM 2404 O O . LEU A 1 295 ? -7.208 0.932 26.851 1.00 96.00 295 LEU A O 1
ATOM 2408 N N . GLU A 1 296 ? -7.189 2.712 28.210 1.00 96.56 296 GLU A N 1
ATOM 2409 C CA . GLU A 1 296 ? -7.909 2.059 29.307 1.00 96.56 296 GLU A CA 1
ATOM 2410 C C . GLU A 1 296 ? -9.300 1.578 28.873 1.00 96.56 296 GLU A C 1
ATOM 2412 O O . GLU A 1 296 ? -9.658 0.424 29.115 1.00 96.56 296 GLU A O 1
ATOM 2417 N N . SER A 1 297 ? -10.047 2.418 28.149 1.00 96.69 297 SER A N 1
ATOM 2418 C CA . SER A 1 297 ? -11.357 2.049 27.589 1.00 96.69 297 SER A CA 1
ATOM 2419 C C . SER A 1 297 ? -11.251 0.851 26.638 1.00 96.69 297 SER A C 1
ATOM 2421 O O . SER A 1 297 ? -12.089 -0.048 26.672 1.00 96.69 297 SER A O 1
ATOM 2423 N N . THR A 1 298 ? -10.183 0.797 25.842 1.00 96.75 298 THR A N 1
ATOM 2424 C CA . THR A 1 298 ? -9.914 -0.284 24.884 1.00 96.75 298 THR A CA 1
ATOM 2425 C C . THR A 1 298 ? -9.567 -1.589 25.600 1.00 96.75 298 THR A C 1
ATOM 2427 O O . THR A 1 298 ? -10.139 -2.630 25.291 1.00 96.75 298 THR A O 1
ATOM 2430 N N . LEU A 1 299 ? -8.698 -1.538 26.612 1.00 95.62 299 LEU A N 1
ATOM 2431 C CA . LEU A 1 299 ? -8.357 -2.699 27.442 1.00 95.62 299 LEU A CA 1
ATOM 2432 C C . LEU A 1 299 ? -9.570 -3.220 28.226 1.00 95.62 299 LEU A C 1
ATOM 2434 O O . LEU A 1 299 ? -9.713 -4.421 28.438 1.00 95.62 299 LEU A O 1
ATOM 2438 N N . ASN A 1 300 ? -10.459 -2.330 28.666 1.00 96.50 300 ASN A N 1
ATOM 2439 C CA . ASN A 1 300 ? -11.703 -2.732 29.314 1.00 96.50 300 ASN A CA 1
ATOM 2440 C C . ASN A 1 300 ? -12.696 -3.359 28.322 1.00 96.50 300 ASN A C 1
ATOM 2442 O O . ASN A 1 300 ? -13.399 -4.302 28.676 1.00 96.50 300 ASN A O 1
ATOM 2446 N N . TYR A 1 301 ? -12.730 -2.876 27.078 1.00 96.88 301 TYR A N 1
ATOM 2447 C CA . TYR A 1 301 ? -13.588 -3.423 26.029 1.00 96.88 301 TYR A CA 1
ATOM 2448 C C . TYR A 1 301 ? -13.302 -4.912 25.768 1.00 96.88 301 TYR A C 1
ATOM 2450 O O . TYR A 1 301 ? -14.250 -5.694 25.698 1.00 96.88 301 TYR A O 1
ATOM 2458 N N . GLU A 1 302 ? -12.028 -5.322 25.739 1.00 96.31 302 GLU A N 1
ATOM 2459 C CA . GLU A 1 302 ? -11.619 -6.737 25.645 1.00 96.31 302 GLU A CA 1
ATOM 2460 C C . GLU A 1 302 ? -12.155 -7.595 26.792 1.00 96.31 302 GLU A C 1
ATOM 2462 O O . GLU A 1 302 ? -12.674 -8.683 26.562 1.00 96.31 302 GLU A O 1
ATOM 2467 N N . LYS A 1 303 ? -12.116 -7.092 28.030 1.00 95.81 303 LYS A N 1
ATOM 2468 C CA . LYS A 1 303 ? -12.622 -7.837 29.196 1.00 95.81 303 LYS A CA 1
ATOM 2469 C C . LYS A 1 303 ? -14.127 -8.103 29.126 1.00 95.81 303 LYS A C 1
ATOM 2471 O O . LYS A 1 303 ? -14.599 -9.071 29.714 1.00 95.81 303 LYS A O 1
ATOM 2476 N N . ILE A 1 304 ? -14.875 -7.227 28.455 1.00 95.38 304 ILE A N 1
ATOM 2477 C CA . ILE A 1 304 ? -16.341 -7.287 28.372 1.00 95.38 304 ILE A CA 1
ATOM 2478 C C . ILE A 1 304 ? -16.805 -8.119 27.165 1.00 95.38 304 ILE A C 1
ATOM 2480 O O . ILE A 1 304 ? -17.879 -8.716 27.217 1.00 95.38 304 ILE A O 1
ATOM 2484 N N . HIS A 1 305 ? -16.017 -8.189 26.087 1.00 95.62 305 HIS A N 1
ATOM 2485 C CA . HIS A 1 305 ? -16.419 -8.829 24.832 1.00 95.62 305 HIS A CA 1
ATOM 2486 C C . HIS A 1 305 ? -15.584 -10.083 24.560 1.00 95.62 305 HIS A C 1
ATOM 2488 O O . HIS A 1 305 ? -14.468 -10.000 24.061 1.00 95.62 305 HIS A O 1
ATOM 2494 N N . GLN A 1 306 ? -16.164 -11.263 24.802 1.00 94.12 306 GLN A N 1
ATOM 2495 C CA . GLN A 1 306 ? -15.478 -12.559 24.666 1.00 94.12 306 GLN A CA 1
ATOM 2496 C C . GLN A 1 306 ? -14.863 -12.812 23.273 1.00 94.12 306 GLN A C 1
ATOM 2498 O O . GLN A 1 306 ? -13.848 -13.495 23.162 1.00 94.12 306 GLN A O 1
ATOM 2503 N N . ASN A 1 307 ? -15.472 -12.271 22.213 1.00 97.06 307 ASN A N 1
ATOM 2504 C CA . ASN A 1 307 ? -15.015 -12.444 20.829 1.00 97.06 307 ASN A CA 1
ATOM 2505 C C . ASN A 1 307 ? -14.051 -11.340 20.358 1.00 97.06 307 ASN A C 1
ATOM 2507 O O . ASN A 1 307 ? -13.692 -11.299 19.181 1.00 97.06 307 ASN A O 1
ATOM 2511 N N . TYR A 1 308 ? -13.637 -10.438 21.244 1.00 97.94 308 TYR A N 1
ATOM 2512 C CA . TYR A 1 308 ? -12.674 -9.388 20.944 1.00 97.94 308 TYR A CA 1
ATOM 2513 C C . TYR A 1 308 ? -11.366 -9.671 21.680 1.00 97.94 308 TYR A C 1
ATOM 2515 O O . TYR A 1 308 ? -11.375 -9.949 22.875 1.00 97.94 308 TYR A O 1
ATOM 2523 N N . CYS A 1 309 ? -10.245 -9.611 20.969 1.00 96.69 309 CYS A N 1
ATOM 2524 C CA . CYS A 1 309 ? -8.922 -9.878 21.522 1.00 96.69 309 CYS A CA 1
ATOM 2525 C C . CYS A 1 309 ? -7.939 -8.779 21.120 1.00 96.69 309 CYS A C 1
ATOM 2527 O O . CYS A 1 309 ? -7.905 -8.355 19.963 1.00 96.69 309 CYS A O 1
ATOM 2529 N N . ILE A 1 310 ? -7.111 -8.349 22.064 1.00 94.69 310 ILE A N 1
ATOM 2530 C CA . ILE A 1 310 ? -6.030 -7.397 21.852 1.00 94.69 310 ILE A CA 1
ATOM 2531 C C . ILE A 1 310 ? -4.708 -8.155 21.863 1.00 94.69 310 ILE A C 1
ATOM 2533 O O . ILE A 1 310 ? -4.362 -8.851 22.819 1.00 94.69 310 ILE A O 1
ATOM 2537 N N . LYS A 1 311 ? -3.909 -7.959 20.818 1.00 89.38 311 LYS A N 1
ATOM 2538 C CA . LYS A 1 311 ? -2.495 -8.327 20.822 1.00 89.38 311 LYS A CA 1
ATOM 2539 C C . LYS A 1 311 ? -1.652 -7.085 21.035 1.00 89.38 311 LYS A C 1
ATOM 2541 O O . LYS A 1 311 ? -1.632 -6.172 20.215 1.00 89.38 311 LYS A O 1
ATOM 2546 N N . GLN A 1 312 ? -0.935 -7.059 22.151 1.00 75.75 312 GLN A N 1
ATOM 2547 C CA . GLN A 1 312 ? 0.011 -5.988 22.419 1.00 75.75 312 GLN A CA 1
ATOM 2548 C C . GLN A 1 312 ? 1.238 -6.172 21.531 1.00 75.75 312 GLN A C 1
ATOM 2550 O O . GLN A 1 312 ? 1.908 -7.202 21.599 1.00 75.75 312 GLN A O 1
ATOM 2555 N N . ASN A 1 313 ? 1.537 -5.160 20.722 1.00 68.81 313 ASN A N 1
ATOM 2556 C CA . ASN A 1 313 ? 2.793 -5.074 19.999 1.00 68.81 313 ASN A CA 1
ATOM 2557 C C . ASN A 1 313 ? 3.607 -3.912 20.579 1.00 68.81 313 ASN A C 1
ATOM 2559 O O . ASN A 1 313 ? 3.098 -2.802 20.737 1.00 68.81 313 ASN A O 1
ATOM 2563 N N . GLN A 1 314 ? 4.867 -4.168 20.928 1.00 57.19 314 GLN A N 1
ATOM 2564 C CA . GLN A 1 314 ? 5.753 -3.132 21.455 1.00 57.19 314 GLN A CA 1
ATOM 2565 C C . GLN A 1 314 ? 6.208 -2.153 20.363 1.00 57.19 314 GLN A C 1
ATOM 2567 O O . GLN A 1 314 ? 6.591 -1.033 20.684 1.00 57.19 314 GLN A O 1
ATOM 2572 N N . GLN A 1 315 ? 6.153 -2.528 19.078 1.00 58.62 315 GLN A N 1
ATOM 2573 C CA . GLN A 1 315 ? 6.659 -1.700 17.983 1.00 58.62 315 GLN A CA 1
ATOM 2574 C C . GLN A 1 315 ? 5.829 -1.862 16.703 1.00 58.62 315 GLN A C 1
ATOM 2576 O O . GLN A 1 315 ? 5.715 -2.937 16.128 1.00 58.62 315 GLN A O 1
ATOM 2581 N N . SER A 1 316 ? 5.268 -0.755 16.213 1.00 59.94 316 SER A N 1
ATOM 2582 C CA . SER A 1 316 ? 4.564 -0.725 14.927 1.00 59.94 316 SER A CA 1
ATOM 2583 C C . SER A 1 316 ? 5.547 -0.463 13.787 1.00 59.94 316 SER A C 1
ATOM 2585 O O . SER A 1 316 ? 6.219 0.570 13.799 1.00 59.94 316 SER A O 1
ATOM 2587 N N . ALA A 1 317 ? 5.585 -1.332 12.769 1.00 58.78 317 ALA A N 1
ATOM 2588 C CA . ALA A 1 317 ? 6.379 -1.064 11.563 1.00 58.78 317 ALA A CA 1
ATOM 2589 C C . ALA A 1 317 ? 5.837 0.095 10.720 1.00 58.78 317 ALA A C 1
ATOM 2591 O O . ALA A 1 317 ? 6.586 0.695 9.953 1.00 58.78 317 ALA A O 1
ATOM 2592 N N . PHE A 1 318 ? 4.554 0.452 10.869 1.00 69.38 318 PHE A N 1
ATOM 2593 C CA . PHE A 1 318 ? 3.948 1.541 10.109 1.00 69.38 318 PHE A CA 1
ATOM 2594 C C . PHE A 1 318 ? 3.120 2.476 10.993 1.00 69.38 318 PHE A C 1
ATOM 2596 O O . PHE A 1 318 ? 2.010 2.169 11.420 1.00 69.38 318 PHE A O 1
ATOM 2603 N N . ARG A 1 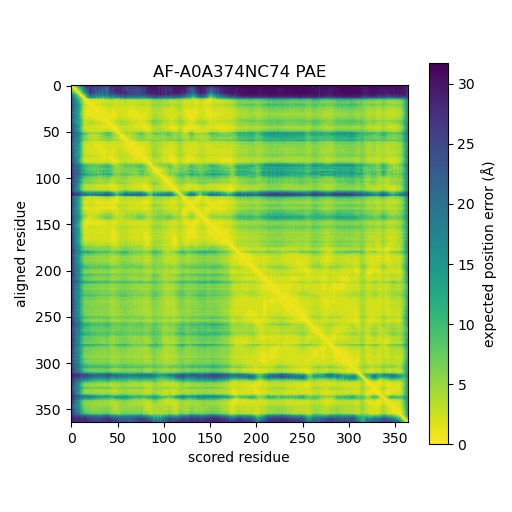319 ? 3.614 3.699 11.190 1.00 75.81 319 ARG A N 1
ATOM 2604 C CA . ARG A 1 319 ? 2.962 4.711 12.044 1.00 75.81 319 ARG A CA 1
ATOM 2605 C C . ARG A 1 319 ? 1.678 5.304 11.454 1.00 75.81 319 ARG A C 1
ATOM 2607 O O . ARG A 1 319 ? 0.896 5.918 12.170 1.00 75.81 319 ARG A O 1
ATOM 2614 N N . ASN A 1 320 ? 1.469 5.178 10.147 1.00 79.81 320 ASN A N 1
ATOM 2615 C CA . ASN A 1 320 ? 0.359 5.801 9.421 1.00 79.81 320 ASN A CA 1
ATOM 2616 C C . ASN A 1 320 ? -0.352 4.842 8.459 1.00 79.81 320 ASN A C 1
ATOM 2618 O O . ASN A 1 320 ? -1.133 5.308 7.626 1.00 79.81 320 ASN A O 1
ATOM 2622 N N . ILE A 1 321 ? -0.071 3.542 8.540 1.00 85.94 321 ILE A N 1
ATOM 2623 C CA . ILE A 1 321 ? -0.733 2.516 7.736 1.00 85.94 321 ILE A CA 1
ATOM 2624 C C . ILE A 1 321 ? -1.414 1.544 8.686 1.00 85.94 321 ILE A C 1
ATOM 2626 O O . ILE A 1 321 ? -0.825 1.123 9.675 1.00 85.94 321 ILE A O 1
ATOM 2630 N N . GLN A 1 322 ? -2.649 1.189 8.364 1.00 88.94 322 GLN A N 1
ATOM 2631 C CA . GLN A 1 322 ? -3.376 0.115 9.025 1.00 88.94 322 GLN A CA 1
ATOM 2632 C C . GLN A 1 322 ? -3.680 -0.990 8.018 1.00 88.94 322 GLN A C 1
ATOM 2634 O O . GLN A 1 322 ? -3.985 -0.715 6.853 1.00 88.94 322 GLN A O 1
ATOM 2639 N N . ILE A 1 323 ? -3.609 -2.234 8.470 1.00 91.75 323 ILE A N 1
ATOM 2640 C CA . ILE A 1 323 ? -3.873 -3.429 7.674 1.00 91.75 323 ILE A CA 1
ATOM 2641 C C . ILE A 1 323 ? -5.031 -4.156 8.344 1.00 91.75 323 ILE A C 1
ATOM 2643 O O . ILE A 1 323 ? -4.921 -4.577 9.489 1.00 91.75 323 ILE A O 1
ATOM 2647 N N . ARG A 1 324 ? -6.153 -4.303 7.643 1.00 94.38 324 ARG A N 1
ATOM 2648 C CA . ARG A 1 324 ? -7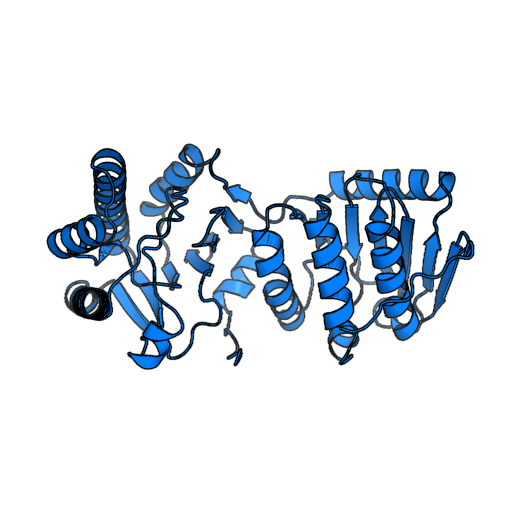.276 -5.132 8.096 1.00 94.38 324 ARG A CA 1
ATOM 2649 C C . ARG A 1 324 ? -7.338 -6.392 7.257 1.00 94.38 324 ARG A C 1
ATOM 2651 O O . ARG A 1 324 ? -7.352 -6.306 6.033 1.00 94.38 324 ARG A O 1
ATOM 2658 N N . ILE A 1 325 ? -7.382 -7.537 7.911 1.00 96.25 325 ILE A N 1
ATOM 2659 C CA . ILE A 1 325 ? -7.411 -8.852 7.285 1.00 96.25 325 ILE A CA 1
ATOM 2660 C C . ILE A 1 325 ? -8.733 -9.505 7.657 1.00 96.25 325 ILE A C 1
ATOM 2662 O O . ILE A 1 325 ? -9.039 -9.663 8.837 1.00 96.25 325 ILE A O 1
ATOM 2666 N N . HIS A 1 326 ? -9.495 -9.905 6.647 1.00 97.31 326 HIS A N 1
ATOM 2667 C CA . HIS A 1 326 ? -10.569 -10.876 6.791 1.00 97.31 326 HIS A CA 1
ATOM 2668 C C . HIS A 1 326 ? -10.040 -12.193 6.222 1.00 97.31 326 HIS A C 1
ATOM 2670 O O . HIS A 1 326 ? -9.891 -12.327 5.000 1.00 97.31 326 HIS A O 1
ATOM 2676 N N . GLU A 1 327 ? -9.732 -13.145 7.110 1.00 94.06 327 GLU A N 1
ATOM 2677 C CA . GLU A 1 327 ? -9.062 -14.401 6.760 1.00 94.06 327 GLU A CA 1
ATOM 2678 C C . GLU A 1 327 ? -9.716 -15.079 5.553 1.00 94.06 327 GLU A C 1
ATOM 2680 O O . GLU A 1 327 ? -10.932 -15.278 5.491 1.00 94.06 327 GLU A O 1
ATOM 2685 N N . LYS A 1 328 ? -8.896 -15.463 4.575 1.00 93.69 328 LYS A N 1
ATOM 2686 C CA . LYS A 1 328 ? -9.299 -16.141 3.337 1.00 93.69 328 LYS A CA 1
ATOM 2687 C C . LYS A 1 328 ? -10.193 -15.315 2.398 1.00 93.69 328 LYS A C 1
ATOM 2689 O O . LYS A 1 328 ? -10.536 -15.819 1.325 1.00 93.69 328 LYS A O 1
ATOM 2694 N N . LYS A 1 329 ? -10.543 -14.068 2.738 1.00 96.06 329 LYS A N 1
ATOM 2695 C CA . LYS A 1 329 ? -11.447 -13.209 1.950 1.00 96.06 329 LYS A CA 1
ATOM 2696 C C . LYS A 1 329 ? -10.730 -12.027 1.317 1.00 96.06 329 LYS A C 1
ATOM 2698 O O . LYS A 1 329 ? -10.714 -11.920 0.090 1.00 96.06 329 LYS A O 1
ATOM 2703 N N . TRP A 1 330 ? -10.146 -11.146 2.124 1.00 97.19 330 TRP A N 1
ATOM 2704 C CA . TRP A 1 330 ? -9.526 -9.912 1.645 1.00 97.19 330 TRP A CA 1
ATOM 2705 C C . TRP A 1 330 ? -8.562 -9.304 2.661 1.00 97.19 330 TRP A C 1
ATOM 2707 O O . TRP A 1 330 ? -8.631 -9.569 3.859 1.00 97.19 330 TRP A O 1
ATOM 2717 N N . VAL A 1 331 ? -7.681 -8.446 2.151 1.00 95.31 331 VAL A N 1
ATOM 2718 C CA . VAL A 1 331 ? -6.807 -7.577 2.942 1.00 95.31 331 VAL A CA 1
ATOM 2719 C C . VAL A 1 331 ? -7.044 -6.138 2.513 1.00 95.31 331 VAL A C 1
ATOM 2721 O O . VAL A 1 331 ? -7.109 -5.851 1.321 1.00 95.31 331 VAL A O 1
ATOM 2724 N N . LEU A 1 332 ? -7.185 -5.237 3.477 1.00 95.06 332 LEU A N 1
ATOM 2725 C CA . LEU A 1 332 ? -7.394 -3.816 3.253 1.00 95.06 332 LEU A CA 1
ATOM 2726 C C . LEU A 1 332 ? -6.266 -3.023 3.905 1.00 95.06 332 LEU A C 1
ATOM 2728 O O . LEU A 1 332 ? -6.214 -2.896 5.129 1.00 95.06 332 LEU A O 1
ATOM 2732 N N . VAL A 1 333 ? -5.389 -2.456 3.082 1.00 92.12 333 VAL A N 1
ATOM 2733 C CA . VAL A 1 333 ? -4.288 -1.594 3.529 1.00 92.12 333 VAL A CA 1
ATOM 2734 C C . VAL A 1 333 ? -4.729 -0.142 3.392 1.00 92.12 333 VAL A C 1
ATOM 2736 O O . VAL A 1 333 ? -5.115 0.282 2.307 1.00 92.12 333 VAL A O 1
ATOM 2739 N N . SER A 1 334 ? -4.718 0.628 4.478 1.00 91.38 334 SER A N 1
ATOM 2740 C CA . SER A 1 334 ? -5.227 2.009 4.494 1.00 91.38 334 SER A CA 1
ATOM 2741 C C . SER A 1 334 ? -4.183 2.995 4.999 1.00 91.38 334 SER A C 1
ATOM 2743 O O . SER A 1 334 ? -3.526 2.730 6.004 1.00 91.38 334 SER A O 1
ATOM 2745 N N . LYS A 1 335 ? -4.086 4.160 4.353 1.00 88.38 335 LYS A N 1
ATOM 2746 C CA . LYS A 1 335 ? -3.298 5.300 4.840 1.00 88.38 335 LYS A CA 1
ATOM 2747 C C . LYS A 1 335 ? -4.136 6.158 5.782 1.00 88.38 335 LYS A C 1
ATOM 2749 O O . LYS A 1 335 ? -5.131 6.743 5.366 1.00 88.38 335 LYS A O 1
ATOM 2754 N N . ASN A 1 336 ? -3.685 6.308 7.021 1.00 79.00 336 ASN A N 1
ATOM 2755 C CA . ASN A 1 336 ? -4.348 7.118 8.047 1.00 79.00 336 ASN A CA 1
ATOM 2756 C C . ASN A 1 336 ? -4.008 8.615 7.988 1.00 79.00 336 ASN A C 1
ATOM 2758 O O . ASN A 1 336 ? -4.481 9.383 8.815 1.00 79.00 336 ASN A O 1
ATOM 2762 N N . ARG A 1 337 ? -3.199 9.040 7.011 1.00 76.50 337 ARG A N 1
ATOM 2763 C CA . ARG A 1 337 ? -2.843 10.445 6.769 1.00 76.50 337 ARG A CA 1
ATOM 2764 C C . ARG A 1 337 ? -3.225 10.863 5.360 1.00 76.50 337 ARG A C 1
ATOM 2766 O O . ARG A 1 337 ? -3.225 10.039 4.453 1.00 76.50 337 ARG A O 1
ATOM 2773 N N . THR A 1 338 ? -3.436 12.155 5.173 1.00 74.69 338 THR A N 1
ATOM 2774 C CA . THR A 1 338 ? -3.844 12.757 3.901 1.00 74.69 338 THR A CA 1
ATOM 2775 C C . THR A 1 338 ? -2.823 12.527 2.772 1.00 74.69 338 THR A C 1
ATOM 2777 O O . THR A 1 338 ? -1.609 12.604 3.004 1.00 74.69 338 THR A O 1
ATOM 2780 N N . PRO A 1 339 ? -3.278 12.247 1.535 1.00 80.94 339 PRO A N 1
ATOM 2781 C CA . PRO A 1 339 ? -4.650 11.866 1.175 1.00 80.94 339 PRO A CA 1
ATOM 2782 C C . PRO A 1 339 ? -4.997 10.456 1.675 1.00 80.94 339 PRO A C 1
ATOM 2784 O O . PRO A 1 339 ? -4.174 9.547 1.562 1.00 80.94 339 PRO A O 1
ATOM 2787 N N . ALA A 1 340 ? -6.215 10.268 2.192 1.00 88.19 340 ALA A N 1
ATOM 2788 C CA . ALA A 1 340 ? -6.708 8.946 2.568 1.00 88.19 340 ALA A CA 1
ATOM 2789 C C . ALA A 1 340 ? -6.878 8.066 1.317 1.00 88.19 340 ALA A C 1
ATOM 2791 O O . ALA A 1 340 ? -7.476 8.473 0.316 1.00 88.19 340 ALA A O 1
ATOM 2792 N N . ILE A 1 341 ? -6.315 6.863 1.378 1.00 90.25 341 ILE A N 1
ATOM 2793 C CA . ILE A 1 341 ? -6.345 5.879 0.299 1.00 90.25 341 ILE A CA 1
ATOM 2794 C C . ILE A 1 341 ? -6.425 4.480 0.901 1.00 90.25 341 ILE A C 1
ATOM 2796 O O . ILE A 1 341 ? -5.757 4.193 1.902 1.00 90.25 341 ILE A O 1
ATOM 2800 N N . HIS A 1 342 ? -7.245 3.624 0.292 1.00 93.12 342 HIS A N 1
ATOM 2801 C CA . HIS A 1 342 ? -7.438 2.244 0.724 1.00 93.12 342 HIS A CA 1
ATOM 2802 C C . HIS A 1 342 ? -7.219 1.279 -0.436 1.00 93.12 342 HIS A C 1
ATOM 2804 O O . HIS A 1 342 ? -7.809 1.438 -1.504 1.00 93.12 342 HIS A O 1
ATOM 2810 N N . PHE A 1 343 ? -6.400 0.261 -0.198 1.00 92.50 343 PHE A N 1
ATOM 2811 C CA . PHE A 1 343 ? -6.075 -0.795 -1.146 1.00 92.50 343 PHE A CA 1
ATOM 2812 C C . PHE A 1 343 ? -6.718 -2.097 -0.712 1.00 92.50 343 PHE A C 1
ATOM 2814 O O . PHE A 1 343 ? -6.331 -2.673 0.305 1.00 92.50 343 PHE A O 1
ATOM 2821 N N . LEU A 1 344 ? -7.697 -2.555 -1.485 1.00 94.75 344 LEU A N 1
ATOM 2822 C CA . LEU A 1 344 ? -8.410 -3.796 -1.242 1.00 94.75 344 LEU A CA 1
ATOM 2823 C C . LEU A 1 344 ? -7.842 -4.910 -2.117 1.00 94.75 344 LEU A C 1
ATOM 2825 O O . LEU A 1 344 ? -7.962 -4.906 -3.342 1.00 94.75 344 LEU A O 1
ATOM 2829 N N . ILE A 1 345 ? -7.218 -5.878 -1.460 1.00 93.38 345 ILE A N 1
ATOM 2830 C CA . ILE A 1 345 ? -6.469 -6.969 -2.067 1.00 93.38 345 ILE A CA 1
ATOM 2831 C C . ILE A 1 345 ? -7.259 -8.262 -1.878 1.00 93.38 345 ILE A C 1
ATOM 2833 O O . ILE A 1 345 ? -7.506 -8.706 -0.754 1.00 93.38 345 ILE A O 1
ATOM 2837 N N . ARG A 1 346 ? -7.632 -8.896 -2.994 1.00 94.50 346 ARG A N 1
ATOM 2838 C CA . ARG A 1 346 ? -8.346 -10.188 -3.006 1.00 94.50 346 ARG A CA 1
ATOM 2839 C C . ARG A 1 346 ? -7.519 -11.345 -3.561 1.00 94.50 346 ARG A C 1
ATOM 2841 O O . ARG A 1 346 ? -7.893 -12.503 -3.370 1.00 94.50 346 ARG A O 1
ATOM 2848 N N . HIS A 1 347 ? -6.392 -11.047 -4.211 1.00 91.69 347 HIS A N 1
ATOM 2849 C CA . HIS A 1 347 ? -5.555 -12.065 -4.836 1.00 91.69 347 HIS A CA 1
ATOM 2850 C C . HIS A 1 347 ? -5.061 -13.092 -3.794 1.00 91.69 347 HIS A C 1
ATOM 2852 O O . HIS A 1 347 ? -4.402 -12.686 -2.834 1.00 91.69 347 HIS A O 1
ATOM 2858 N N . PRO A 1 348 ? -5.330 -14.406 -3.955 1.00 90.94 348 PRO A N 1
ATOM 2859 C CA . PRO A 1 348 ? -5.060 -15.409 -2.922 1.00 90.94 348 PRO A CA 1
ATOM 2860 C C . PRO A 1 348 ? -3.620 -15.437 -2.412 1.00 90.94 348 PRO A C 1
ATOM 2862 O O . PRO A 1 348 ? -3.421 -15.505 -1.205 1.00 90.94 348 PRO A O 1
ATOM 2865 N N . LYS A 1 349 ? -2.624 -15.318 -3.303 1.00 87.50 349 LYS A N 1
ATOM 2866 C CA . LYS A 1 349 ? -1.206 -15.294 -2.902 1.00 87.50 349 LYS A CA 1
ATOM 2867 C C . LYS A 1 349 ? -0.859 -14.072 -2.054 1.00 87.50 349 LYS A C 1
ATOM 2869 O O . LYS A 1 349 ? -0.228 -14.211 -1.017 1.00 87.50 349 LYS A O 1
ATOM 2874 N N . MET A 1 350 ? -1.352 -12.895 -2.446 1.00 86.81 350 MET A N 1
ATOM 2875 C CA . MET A 1 350 ? -1.112 -11.659 -1.699 1.00 86.81 350 MET A CA 1
ATOM 2876 C C . MET A 1 350 ? -1.810 -11.707 -0.344 1.00 86.81 350 MET A C 1
ATOM 2878 O O . MET A 1 350 ? -1.219 -11.357 0.669 1.00 86.81 350 MET A O 1
ATOM 2882 N N . ARG A 1 351 ? -3.059 -12.187 -0.307 1.00 90.81 351 ARG A N 1
ATOM 2883 C CA . ARG A 1 351 ? -3.776 -12.379 0.956 1.00 90.81 351 ARG A CA 1
ATOM 2884 C C . ARG A 1 351 ? -3.035 -13.338 1.875 1.00 90.81 351 ARG A C 1
ATOM 2886 O O . ARG A 1 351 ? -2.850 -13.014 3.035 1.00 90.81 351 ARG A O 1
ATOM 2893 N N . ASN A 1 352 ? -2.571 -14.470 1.348 1.00 88.56 352 ASN A N 1
ATOM 2894 C CA . ASN A 1 352 ? -1.790 -15.427 2.119 1.00 88.56 352 ASN A CA 1
ATOM 2895 C C . ASN A 1 352 ? -0.486 -14.804 2.650 1.00 88.56 352 ASN A C 1
ATOM 2897 O O . ASN A 1 352 ? -0.137 -15.063 3.796 1.00 88.56 352 ASN A O 1
ATOM 2901 N N . ALA A 1 353 ? 0.178 -13.935 1.881 1.00 84.88 353 ALA A N 1
ATOM 2902 C CA . ALA A 1 353 ? 1.345 -13.192 2.354 1.00 84.88 353 ALA A CA 1
ATOM 2903 C C . ALA A 1 353 ? 1.033 -12.303 3.565 1.00 84.88 353 ALA A C 1
ATOM 2905 O O . ALA A 1 353 ? 1.708 -12.396 4.583 1.00 84.88 353 ALA A O 1
ATOM 2906 N N . PHE A 1 354 ? -0.036 -11.507 3.498 1.00 85.94 354 PHE A N 1
ATOM 2907 C CA . PHE A 1 354 ? -0.471 -10.669 4.621 1.00 85.94 354 PHE A CA 1
ATOM 2908 C C . PHE A 1 354 ? -1.009 -11.471 5.812 1.00 85.94 354 PHE A C 1
ATOM 2910 O O . PHE A 1 354 ? -0.782 -11.082 6.948 1.00 85.94 354 PHE A O 1
ATOM 2917 N N . GLU A 1 355 ? -1.712 -12.580 5.582 1.00 88.25 355 GLU A N 1
ATOM 2918 C CA . GLU A 1 355 ? -2.225 -13.456 6.649 1.00 88.25 355 GLU A CA 1
ATOM 2919 C C . GLU A 1 355 ? -1.092 -14.138 7.433 1.00 88.25 355 GLU A C 1
ATOM 2921 O O . GLU A 1 355 ? -1.268 -14.452 8.607 1.00 88.25 355 GLU A O 1
ATOM 2926 N N . ASN A 1 356 ? 0.067 -14.350 6.801 1.00 82.56 356 ASN A N 1
ATOM 2927 C CA . ASN A 1 356 ? 1.243 -14.978 7.410 1.00 82.56 356 ASN A CA 1
ATOM 2928 C C . ASN A 1 356 ? 2.388 -13.984 7.649 1.00 82.56 356 ASN A C 1
ATOM 2930 O O . ASN A 1 356 ? 3.525 -14.400 7.876 1.00 82.56 356 ASN A O 1
ATOM 2934 N N . ILE A 1 357 ? 2.115 -12.678 7.563 1.00 73.88 357 ILE A N 1
ATOM 2935 C CA . ILE A 1 357 ? 3.148 -11.662 7.728 1.00 73.88 357 ILE A CA 1
ATOM 2936 C C . ILE A 1 357 ? 3.674 -11.692 9.163 1.00 73.88 357 ILE A C 1
ATOM 2938 O O . ILE A 1 357 ? 2.925 -11.549 10.129 1.00 73.88 357 ILE A O 1
ATOM 2942 N N . ILE A 1 358 ? 4.986 -11.846 9.300 1.00 64.94 358 ILE A N 1
ATOM 2943 C CA . ILE A 1 358 ? 5.700 -11.496 10.523 1.00 64.94 358 ILE A CA 1
ATOM 2944 C C . ILE A 1 358 ? 6.350 -10.166 10.203 1.00 64.94 358 ILE A C 1
ATOM 2946 O O . ILE A 1 358 ? 7.325 -10.124 9.460 1.00 64.94 358 ILE A O 1
ATOM 2950 N N . ILE A 1 359 ? 5.752 -9.079 10.680 1.00 55.81 359 ILE A N 1
ATOM 2951 C CA . ILE A 1 359 ? 6.273 -7.740 10.430 1.00 55.81 359 ILE A CA 1
ATOM 2952 C C . ILE A 1 359 ? 7.654 -7.636 11.102 1.00 55.81 359 ILE A C 1
ATOM 2954 O O . ILE A 1 359 ? 7.721 -7.726 12.332 1.00 55.81 359 ILE A O 1
ATOM 2958 N N . PRO A 1 360 ? 8.751 -7.473 10.340 1.00 49.06 360 PRO A N 1
ATOM 2959 C CA . PRO A 1 360 ? 10.068 -7.332 10.931 1.00 49.06 360 PRO A CA 1
ATOM 2960 C C . PRO A 1 360 ? 10.176 -5.990 11.659 1.00 49.06 360 PRO A C 1
ATOM 2962 O O . PRO A 1 360 ? 9.620 -4.970 11.247 1.00 49.06 360 PRO A O 1
ATOM 2965 N N . ILE A 1 361 ? 10.907 -6.010 12.770 1.00 46.72 361 ILE A N 1
ATOM 2966 C CA . ILE A 1 361 ? 11.243 -4.824 13.551 1.00 46.72 361 ILE A CA 1
ATOM 2967 C C . ILE A 1 361 ? 12.178 -3.958 12.702 1.00 46.72 361 ILE A C 1
ATOM 2969 O O . ILE A 1 361 ? 13.295 -4.372 12.400 1.00 46.72 361 ILE A O 1
ATOM 2973 N N . VAL A 1 362 ? 11.731 -2.762 12.316 1.00 42.78 362 VAL A N 1
ATOM 2974 C CA . VAL A 1 362 ? 12.595 -1.754 11.690 1.00 42.78 362 VAL A CA 1
ATOM 2975 C C . VAL A 1 362 ? 12.772 -0.611 12.683 1.00 42.78 362 VAL A C 1
ATOM 2977 O O . VAL A 1 362 ? 11.829 0.132 12.961 1.00 42.78 362 VAL A O 1
ATOM 2980 N N . GLU A 1 363 ? 13.979 -0.482 13.235 1.00 28.23 363 GLU A N 1
ATOM 2981 C CA . GLU A 1 363 ? 14.407 0.744 13.909 1.00 28.23 363 GLU A CA 1
ATOM 2982 C C . GLU A 1 363 ? 14.542 1.841 12.839 1.00 28.23 363 GLU A C 1
ATOM 2984 O O . GLU A 1 363 ? 15.360 1.722 11.926 1.00 28.23 363 GLU A O 1
ATOM 2989 N N . PHE A 1 364 ? 13.695 2.873 12.912 1.00 35.44 364 PHE A N 1
ATOM 2990 C CA . PHE A 1 364 ? 13.799 4.083 12.088 1.00 35.44 364 PHE A CA 1
ATOM 2991 C C . PHE A 1 364 ? 14.533 5.196 12.828 1.00 35.44 364 PHE A C 1
ATOM 2993 O O . PHE A 1 364 ? 14.217 5.412 14.024 1.00 35.44 364 PHE A O 1
#

Secondary structure (DSSP, 8-state):
--------S-----SEEEEESHHHHHHHHHHHHHHHHHSS----EEEEE-S--HHHHTSSSHHHHHHHHHHHHHHHT--EEEEE-----HHHHHHHHHHHHHHHTTS-EEEEE-SS---TTEEEEEEE-SS-EEEEEEETT-GGG-EEEEE--HHHHHHHHHHHHHHHHH-EESSEEE-GGGHHHHHHHHHHHTTS-S-EEEE-SS--GGG--HHHHHHHHHHTT--HHHHHHHHHHHHHHHHHHHHHHTTS-EEEEEE---HHHHHHS--B--GGGGT--S--BPPHHHHHHHHHHHHHHHHH-TTEEEEEES--S-TTEEEEEETTTEEEEEESSSSP-EEEE--HHHHHHHHT--------